Protein AF-A0A8H5C160-F1 (afdb_monomer_lite)

Foldseek 3Di:
DDDDDDPVVVVVVVVVVVVVVVVVVVVVVVVVVVVVVVVVPPDDDDDDDDPDPDDDPDDDDDDPPDPQVVDDDDPDPPRPPPPVVCVQDVDPPDFDKGKDKAQAFPPVLQCQCVVVVQAFAWPGWDQDPVVNTIITITGDQPFDQQPAAAAPQALVQLVVSLVSQVVVQKGQQPDDSRQWGASDHRHHIHGHDSRQIDHLAFDADPVGDGPHHAGFAAQPDDPDPVDPAFPQRDHRTGRHSSRSVVSSCVRHDDDD

Structure (mmCIF, N/CA/C/O backbone):
data_AF-A0A8H5C160-F1
#
_entry.id   AF-A0A8H5C160-F1
#
loop_
_atom_site.group_PDB
_atom_site.id
_atom_site.type_symbol
_atom_site.label_atom_id
_atom_site.label_alt_id
_atom_site.label_comp_id
_atom_site.label_asym_id
_atom_site.label_entity_id
_atom_site.label_seq_id
_atom_site.pdbx_PDB_ins_code
_atom_site.Cartn_x
_atom_site.Cartn_y
_atom_site.Cartn_z
_atom_site.occupancy
_atom_site.B_iso_or_equiv
_atom_site.auth_seq_id
_atom_site.auth_comp_id
_atom_site.auth_asym_id
_atom_site.auth_atom_id
_atom_site.pdbx_PDB_model_num
ATOM 1 N N . MET A 1 1 ? 19.539 -3.237 -66.758 1.00 34.69 1 MET A N 1
ATOM 2 C CA . MET A 1 1 ? 19.329 -2.001 -65.975 1.00 34.69 1 MET A CA 1
ATOM 3 C C . MET A 1 1 ? 18.436 -2.352 -64.798 1.00 34.69 1 MET A C 1
ATOM 5 O O . MET A 1 1 ? 17.275 -2.673 -64.996 1.00 34.69 1 MET A O 1
ATOM 9 N N . THR A 1 2 ? 19.012 -2.438 -63.603 1.00 41.00 2 THR A N 1
ATOM 10 C CA . THR A 1 2 ? 18.326 -2.806 -62.358 1.00 41.00 2 THR A CA 1
ATOM 11 C C . THR A 1 2 ? 17.595 -1.593 -61.795 1.00 41.00 2 THR A C 1
ATOM 13 O O . THR A 1 2 ? 18.225 -0.618 -61.398 1.00 41.00 2 THR A O 1
ATOM 16 N N . THR A 1 3 ? 16.267 -1.653 -61.774 1.00 49.72 3 THR A N 1
ATOM 17 C CA . THR A 1 3 ? 15.384 -0.684 -61.118 1.00 49.72 3 THR A CA 1
ATOM 18 C C . THR A 1 3 ? 15.597 -0.745 -59.603 1.00 49.72 3 THR A C 1
ATOM 20 O O . THR A 1 3 ? 15.117 -1.671 -58.945 1.00 49.72 3 THR A O 1
ATOM 23 N N . GLY A 1 4 ? 16.362 0.202 -59.058 1.00 53.38 4 GLY A N 1
ATOM 24 C CA . GLY A 1 4 ? 16.519 0.380 -57.615 1.00 53.38 4 GLY A CA 1
ATOM 25 C C . GLY A 1 4 ? 15.190 0.812 -57.001 1.00 53.38 4 GLY A C 1
ATOM 26 O O . GLY A 1 4 ? 14.625 1.824 -57.408 1.00 53.38 4 GLY A O 1
ATOM 27 N N . ARG A 1 5 ? 14.666 0.014 -56.067 1.00 62.62 5 ARG A N 1
ATOM 28 C CA . ARG A 1 5 ? 13.488 0.375 -55.264 1.00 62.62 5 ARG A CA 1
ATOM 29 C C . ARG A 1 5 ? 13.842 1.543 -54.349 1.00 62.62 5 ARG A C 1
ATOM 31 O O . ARG A 1 5 ? 14.967 1.599 -53.859 1.00 62.62 5 ARG A O 1
ATOM 38 N N . SER A 1 6 ? 12.895 2.450 -54.127 1.00 74.69 6 SER A N 1
ATOM 39 C CA . SER A 1 6 ? 13.126 3.600 -53.248 1.00 74.69 6 SER A CA 1
ATOM 40 C C . SER A 1 6 ? 13.175 3.161 -51.780 1.00 74.69 6 SER A C 1
ATOM 42 O O . SER A 1 6 ? 12.462 2.237 -51.380 1.00 74.69 6 SER A O 1
ATOM 44 N N . ASP A 1 7 ? 13.978 3.837 -50.959 1.00 70.75 7 ASP A N 1
ATOM 45 C CA . ASP A 1 7 ? 14.108 3.538 -49.523 1.00 70.75 7 ASP A CA 1
ATOM 46 C C . ASP A 1 7 ? 12.755 3.575 -48.789 1.00 70.75 7 ASP A C 1
ATOM 48 O O . ASP A 1 7 ? 12.514 2.807 -47.856 1.00 70.75 7 ASP A O 1
ATOM 52 N N . LEU A 1 8 ? 11.820 4.398 -49.273 1.00 75.06 8 LEU A N 1
ATOM 53 C CA . LEU A 1 8 ? 10.458 4.489 -48.754 1.00 75.06 8 LEU A CA 1
ATOM 54 C C . LEU A 1 8 ? 9.662 3.184 -48.943 1.00 75.06 8 LEU A C 1
ATOM 56 O O . LEU A 1 8 ? 8.957 2.756 -48.031 1.00 75.06 8 LEU A O 1
ATOM 60 N N . GLU A 1 9 ? 9.793 2.516 -50.092 1.00 73.25 9 GLU A N 1
ATOM 61 C CA . GLU A 1 9 ? 9.123 1.232 -50.352 1.00 73.25 9 GLU A CA 1
ATOM 62 C C . GLU A 1 9 ? 9.657 0.117 -49.448 1.00 73.25 9 GLU A C 1
ATOM 64 O O . GLU A 1 9 ? 8.907 -0.774 -49.039 1.00 73.25 9 GLU A O 1
ATOM 69 N N . ILE A 1 10 ? 10.950 0.167 -49.116 1.00 73.38 10 ILE A N 1
ATOM 70 C CA . ILE A 1 10 ? 11.569 -0.771 -48.177 1.00 73.38 10 ILE A CA 1
ATOM 71 C C . ILE A 1 10 ? 10.972 -0.560 -46.783 1.00 73.38 10 ILE A C 1
ATOM 73 O O . ILE A 1 10 ? 10.488 -1.521 -46.186 1.00 73.38 10 ILE A O 1
ATOM 77 N N . VAL A 1 11 ? 10.921 0.687 -46.302 1.00 74.06 11 VAL A N 1
ATOM 78 C CA . VAL A 1 11 ? 10.369 1.028 -44.980 1.00 74.06 11 VAL A CA 1
ATOM 79 C C . VAL A 1 11 ? 8.893 0.639 -44.863 1.00 74.06 11 VAL A C 1
ATOM 81 O O . VAL A 1 11 ? 8.516 -0.032 -43.902 1.00 74.06 11 VAL A O 1
ATOM 84 N N . ILE A 1 12 ? 8.061 0.978 -45.856 1.00 82.00 12 ILE A N 1
ATOM 85 C CA . ILE A 1 12 ? 6.632 0.619 -45.866 1.00 82.00 12 ILE A CA 1
ATOM 86 C C . ILE A 1 12 ? 6.451 -0.899 -45.754 1.00 82.00 12 ILE A C 1
ATOM 88 O O . ILE A 1 12 ? 5.597 -1.382 -45.006 1.00 82.00 12 ILE A O 1
ATOM 92 N N . ARG A 1 13 ? 7.278 -1.674 -46.463 1.00 76.69 13 ARG A N 1
ATOM 93 C CA . ARG A 1 13 ? 7.200 -3.136 -46.441 1.00 76.69 13 ARG A CA 1
ATOM 94 C C . ARG A 1 13 ? 7.616 -3.723 -45.094 1.00 76.69 13 ARG A C 1
ATOM 96 O O . ARG A 1 13 ? 6.984 -4.677 -44.644 1.00 76.69 13 ARG A O 1
ATOM 103 N N . GLU A 1 14 ? 8.661 -3.198 -44.458 1.00 75.94 14 GLU A N 1
ATOM 104 C CA . GLU A 1 14 ? 9.083 -3.687 -43.140 1.00 75.94 14 GLU A CA 1
ATOM 105 C C . GLU A 1 14 ? 8.038 -3.366 -42.056 1.00 75.94 14 GLU A C 1
ATOM 107 O O . GLU A 1 14 ? 7.709 -4.240 -41.253 1.00 75.94 14 GLU A O 1
ATOM 112 N N . VAL A 1 15 ? 7.404 -2.187 -42.102 1.00 82.38 15 VAL A N 1
ATOM 113 C CA . VAL A 1 15 ? 6.273 -1.853 -41.215 1.00 82.38 15 VAL A CA 1
ATOM 114 C C . VAL A 1 15 ? 5.080 -2.785 -41.454 1.00 82.38 15 VAL A C 1
ATOM 116 O O . VAL A 1 15 ? 4.503 -3.309 -40.502 1.00 82.38 15 VAL A O 1
ATOM 119 N N . ALA A 1 16 ? 4.728 -3.060 -42.713 1.00 82.25 16 ALA A N 1
ATOM 120 C CA . ALA A 1 16 ? 3.625 -3.966 -43.041 1.00 82.25 16 ALA A CA 1
ATOM 121 C C . ALA A 1 16 ? 3.870 -5.403 -42.544 1.00 82.25 16 ALA A C 1
ATOM 123 O O . ALA A 1 16 ? 2.945 -6.054 -42.054 1.00 82.25 16 ALA A O 1
ATOM 124 N N . LYS A 1 17 ? 5.113 -5.900 -42.628 1.00 75.81 17 LYS A N 1
ATOM 125 C CA . LYS A 1 17 ? 5.490 -7.202 -42.053 1.00 75.81 17 LYS A CA 1
ATOM 126 C C . LYS A 1 17 ? 5.317 -7.210 -40.539 1.00 75.81 17 LYS A C 1
ATOM 128 O O . LYS A 1 17 ? 4.748 -8.162 -40.020 1.00 75.81 17 LYS A O 1
ATOM 133 N N . LEU A 1 18 ? 5.760 -6.156 -39.852 1.00 83.19 18 LEU A N 1
ATOM 134 C CA . LEU A 1 18 ? 5.623 -6.039 -38.401 1.00 83.19 18 LEU A CA 1
ATOM 135 C C . LEU A 1 18 ? 4.146 -6.076 -37.976 1.00 83.19 18 LEU A C 1
ATOM 137 O O . LEU A 1 18 ? 3.778 -6.863 -37.107 1.00 83.19 18 LEU A O 1
ATOM 141 N N . LEU A 1 19 ? 3.286 -5.290 -38.635 1.00 84.44 19 LEU A N 1
ATOM 142 C CA . LEU A 1 19 ? 1.842 -5.275 -38.373 1.00 84.44 19 LEU A CA 1
ATOM 143 C C . LEU A 1 19 ? 1.193 -6.642 -38.621 1.00 84.44 19 LEU A C 1
ATOM 145 O O . LEU A 1 19 ? 0.364 -7.084 -37.830 1.00 84.44 19 LEU A O 1
ATOM 149 N N . ARG A 1 20 ? 1.600 -7.341 -39.687 1.00 83.31 20 ARG A N 1
ATOM 150 C CA . ARG A 1 20 ? 1.112 -8.693 -39.985 1.00 83.31 20 ARG A CA 1
ATOM 151 C C . ARG A 1 20 ? 1.550 -9.710 -38.932 1.00 83.31 20 ARG A C 1
ATOM 153 O O . ARG A 1 20 ? 0.760 -10.570 -38.559 1.00 83.31 20 ARG A O 1
ATOM 160 N N . THR A 1 21 ? 2.782 -9.607 -38.439 1.00 83.31 21 THR A N 1
ATOM 161 C CA . THR A 1 21 ? 3.262 -10.441 -37.331 1.00 83.31 21 THR A CA 1
ATOM 162 C C . THR A 1 21 ? 2.434 -10.199 -36.071 1.00 83.31 21 THR A C 1
ATOM 164 O O . THR A 1 21 ? 2.024 -11.163 -35.436 1.00 83.31 21 THR A O 1
ATOM 167 N N . PHE A 1 22 ? 2.118 -8.942 -35.740 1.00 80.38 22 PHE A N 1
ATOM 168 C CA . PHE A 1 22 ? 1.243 -8.633 -34.605 1.00 80.38 22 PHE A CA 1
ATOM 169 C C . PHE A 1 22 ? -0.167 -9.211 -34.765 1.00 80.38 22 PHE A C 1
ATOM 171 O O . PHE A 1 22 ? -0.691 -9.775 -33.806 1.00 80.38 22 PHE A O 1
ATOM 178 N N . ASP A 1 23 ? -0.771 -9.112 -35.953 1.00 86.50 23 ASP A N 1
ATOM 179 C CA . ASP A 1 23 ? -2.098 -9.687 -36.206 1.00 86.50 23 ASP A CA 1
ATOM 180 C C . ASP A 1 23 ? -2.100 -11.213 -36.028 1.00 86.50 23 ASP A C 1
ATOM 182 O O . ASP A 1 23 ? -2.954 -11.751 -35.324 1.00 86.50 23 ASP A O 1
ATOM 186 N N . ASN A 1 24 ? -1.087 -11.903 -36.561 1.00 82.44 24 ASN A N 1
ATOM 187 C CA . ASN A 1 24 ? -0.924 -13.345 -36.366 1.00 82.44 24 ASN A CA 1
ATOM 188 C C . ASN A 1 24 ? -0.767 -13.701 -34.878 1.00 82.44 24 ASN A C 1
ATOM 190 O O . ASN A 1 24 ? -1.486 -14.562 -34.379 1.00 82.44 24 ASN A O 1
ATOM 194 N N . SER A 1 25 ? 0.093 -12.990 -34.140 1.00 78.12 25 SER A N 1
ATOM 195 C CA . SER A 1 25 ? 0.268 -13.212 -32.699 1.00 78.12 25 SER A CA 1
ATOM 196 C C . SER A 1 25 ? -1.029 -12.997 -31.910 1.00 78.12 25 SER A C 1
ATOM 198 O O . SER A 1 25 ? -1.309 -13.726 -30.960 1.00 78.12 25 SER A O 1
ATOM 200 N N . LEU A 1 26 ? -1.858 -12.018 -32.295 1.00 81.69 26 LEU A N 1
ATOM 201 C CA . LEU A 1 26 ? -3.170 -11.794 -31.680 1.00 81.69 26 LEU A CA 1
ATOM 202 C C . LEU A 1 26 ? -4.157 -12.923 -31.995 1.00 81.69 26 LEU A C 1
ATOM 204 O O . LEU A 1 26 ? -4.957 -13.290 -31.130 1.00 81.69 26 LEU A O 1
ATOM 208 N N . GLN A 1 27 ? -4.121 -13.474 -33.209 1.00 85.56 27 GLN A N 1
ATOM 209 C CA . GLN A 1 27 ? -4.923 -14.640 -33.581 1.00 85.56 27 GLN A CA 1
ATOM 210 C C . GLN A 1 27 ? -4.496 -15.880 -32.791 1.00 85.56 27 GLN A C 1
ATOM 212 O O . GLN A 1 27 ? -5.360 -16.552 -32.226 1.00 85.56 27 GLN A O 1
ATOM 217 N N . ASP A 1 28 ? -3.192 -16.125 -32.666 1.00 79.56 28 ASP A N 1
ATOM 218 C CA . ASP A 1 28 ? -2.639 -17.231 -31.881 1.00 79.56 28 ASP A CA 1
ATOM 219 C C . ASP A 1 28 ? -3.018 -17.107 -30.403 1.00 79.56 28 ASP A C 1
ATOM 221 O O . ASP A 1 28 ? -3.473 -18.072 -29.785 1.00 79.56 28 ASP A O 1
ATOM 225 N N . LEU A 1 29 ? -2.929 -15.898 -29.840 1.00 74.62 29 LEU A N 1
ATOM 226 C CA . LEU A 1 29 ? -3.338 -15.627 -28.464 1.00 74.62 29 LEU A CA 1
ATOM 227 C C . LEU A 1 29 ? -4.842 -15.867 -28.266 1.00 74.62 29 LEU A C 1
ATOM 229 O O . LEU A 1 29 ? -5.256 -16.506 -27.296 1.00 74.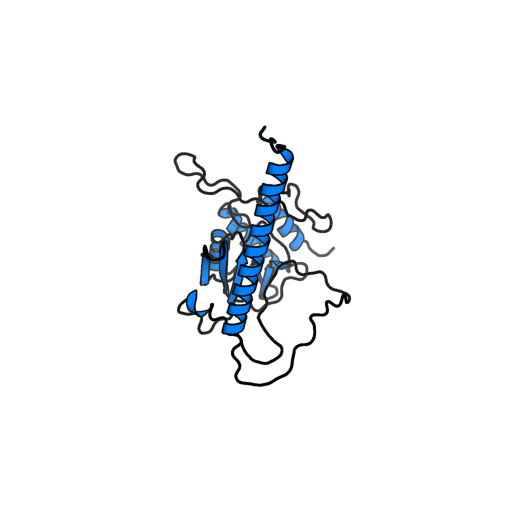62 29 LEU A O 1
ATOM 233 N N . ARG A 1 30 ? -5.682 -15.404 -29.203 1.00 79.25 30 ARG A N 1
ATOM 234 C CA . ARG A 1 30 ? -7.128 -15.681 -29.188 1.00 79.25 30 ARG A CA 1
ATOM 235 C C . ARG A 1 30 ? -7.401 -17.179 -29.260 1.00 79.25 30 ARG A C 1
ATOM 237 O O . ARG A 1 30 ? -8.194 -17.673 -28.462 1.00 79.25 30 ARG A O 1
ATOM 244 N N . ALA A 1 31 ? -6.745 -17.897 -30.168 1.00 81.75 31 ALA A N 1
ATOM 245 C CA . ALA A 1 31 ? -6.890 -19.340 -30.317 1.00 81.75 31 ALA A CA 1
ATOM 246 C C . ALA A 1 31 ? -6.469 -20.077 -29.039 1.00 81.75 31 ALA A C 1
ATOM 248 O O . ALA A 1 31 ? -7.200 -20.948 -28.570 1.00 81.75 31 ALA A O 1
ATOM 249 N N . HIS A 1 32 ? -5.357 -19.670 -28.422 1.00 74.31 32 HIS A N 1
ATOM 250 C CA . HIS A 1 32 ? -4.892 -20.206 -27.148 1.00 74.31 32 HIS A CA 1
ATOM 251 C C . HIS A 1 32 ? -5.941 -20.033 -26.042 1.00 74.31 32 HIS A C 1
ATOM 253 O O . HIS A 1 32 ? -6.319 -21.012 -25.399 1.00 74.31 32 HIS A O 1
ATOM 259 N N . TYR A 1 33 ? -6.474 -18.822 -25.844 1.00 71.25 33 TYR A N 1
ATOM 260 C CA . TYR A 1 33 ? -7.485 -18.580 -24.809 1.00 71.25 33 TYR A CA 1
ATOM 261 C C . TYR A 1 33 ? -8.845 -19.217 -25.126 1.00 71.25 33 TYR A C 1
ATOM 263 O O . TYR A 1 33 ? -9.548 -19.624 -24.201 1.00 71.25 33 TYR A O 1
ATOM 271 N N . VAL A 1 34 ? -9.228 -19.354 -26.400 1.00 78.50 34 VAL A N 1
ATOM 272 C CA . VAL A 1 34 ? -10.415 -20.126 -26.813 1.00 78.50 34 VAL A CA 1
ATOM 273 C C . VAL A 1 34 ? -10.225 -21.606 -26.485 1.00 78.50 34 VAL A C 1
ATOM 275 O O . VAL A 1 34 ? -11.104 -22.211 -25.873 1.00 78.50 34 VAL A O 1
ATOM 278 N N . ALA A 1 35 ? -9.067 -22.178 -26.815 1.00 73.38 35 ALA A N 1
ATOM 279 C CA . ALA A 1 35 ? -8.735 -23.556 -26.484 1.00 73.38 35 ALA A CA 1
ATOM 280 C C . ALA A 1 35 ? -8.700 -23.770 -24.963 1.00 73.38 35 ALA A C 1
ATOM 282 O O . ALA A 1 35 ? -9.262 -24.744 -24.464 1.00 73.38 35 ALA A O 1
ATOM 283 N N . LEU A 1 36 ? -8.123 -22.837 -24.204 1.00 69.19 36 LEU A N 1
ATOM 284 C CA . LEU A 1 36 ? -8.117 -22.872 -22.743 1.00 69.19 36 LEU A CA 1
ATOM 285 C C . LEU A 1 36 ? -9.543 -22.827 -22.172 1.00 69.19 36 LEU A C 1
ATOM 287 O O . LEU A 1 36 ? -9.892 -23.662 -21.341 1.00 69.19 36 LEU A O 1
ATOM 291 N N . LYS A 1 37 ? -10.401 -21.926 -22.672 1.00 68.44 37 LYS A N 1
ATOM 292 C CA . LYS A 1 37 ? -11.828 -21.884 -22.309 1.00 68.44 37 LYS A CA 1
ATOM 293 C C . LYS A 1 37 ? -12.546 -23.183 -22.655 1.00 68.44 37 LYS A C 1
ATOM 295 O O . LYS A 1 37 ? -13.350 -23.641 -21.855 1.00 68.44 37 LYS A O 1
ATOM 300 N N . SER A 1 38 ? -12.247 -23.800 -23.799 1.00 62.22 38 SER A N 1
ATOM 301 C CA . SER A 1 38 ? -12.857 -25.073 -24.204 1.00 62.22 38 SER A CA 1
ATOM 302 C C . SER A 1 38 ? -12.443 -26.237 -23.298 1.00 62.22 38 SER A C 1
ATOM 304 O O . SER A 1 38 ? -13.284 -27.053 -22.939 1.00 62.22 38 SER A O 1
ATOM 306 N N . LYS A 1 39 ? -11.186 -26.254 -22.830 1.00 61.06 39 LYS A N 1
ATOM 307 C CA . LYS A 1 39 ? -10.699 -27.209 -21.821 1.00 61.06 39 LYS A CA 1
ATOM 308 C C . LYS A 1 39 ? -11.365 -27.002 -20.458 1.00 61.06 39 LYS A C 1
ATOM 310 O O . LYS A 1 39 ? -11.532 -27.962 -19.719 1.00 61.06 39 LYS A O 1
ATOM 315 N N . LEU A 1 40 ? -11.750 -25.764 -20.146 1.00 51.59 40 LEU A N 1
ATOM 316 C CA . LEU A 1 40 ? -12.467 -25.393 -18.922 1.00 51.59 40 LEU A CA 1
ATOM 317 C C . LEU A 1 40 ? -13.995 -25.569 -19.028 1.00 51.59 40 LEU A C 1
ATOM 319 O O . LEU A 1 40 ? -14.659 -25.576 -18.001 1.00 51.59 40 LEU A O 1
ATOM 323 N N . SER A 1 41 ? -14.550 -25.699 -20.240 1.00 45.91 41 SER A N 1
ATOM 324 C CA . SER A 1 41 ? -16.001 -25.702 -20.513 1.00 45.91 41 SER A CA 1
ATOM 325 C C . SER A 1 41 ? -16.541 -27.051 -21.003 1.00 45.91 41 SER A C 1
ATOM 327 O O . SER A 1 41 ? -17.606 -27.078 -21.615 1.00 45.91 41 SER A O 1
ATOM 329 N N . ALA A 1 42 ? -15.841 -28.169 -20.785 1.00 41.62 42 ALA A N 1
ATOM 330 C CA . ALA A 1 42 ? -16.412 -29.488 -21.066 1.00 41.62 42 ALA A CA 1
ATOM 331 C C . ALA A 1 42 ? -17.651 -29.712 -20.164 1.00 41.62 42 ALA A C 1
ATOM 333 O O . ALA A 1 42 ? -17.496 -29.716 -18.942 1.00 41.62 42 ALA A O 1
ATOM 334 N N . PRO A 1 43 ? -18.873 -29.866 -20.713 1.00 45.84 43 PRO A N 1
ATOM 335 C CA . PRO A 1 43 ? -20.083 -29.942 -19.905 1.00 45.84 43 PRO A CA 1
ATOM 336 C C . PRO A 1 43 ? -20.459 -31.394 -19.576 1.00 45.84 43 PRO A C 1
ATOM 338 O O . PRO A 1 43 ? -20.368 -32.274 -20.427 1.00 45.84 43 PRO A O 1
ATOM 341 N N . ASN A 1 44 ? -21.013 -31.613 -18.385 1.00 30.00 44 ASN A N 1
ATOM 342 C CA . ASN A 1 44 ? -22.219 -32.435 -18.244 1.00 30.00 44 ASN A CA 1
ATOM 343 C C . ASN A 1 44 ? -23.370 -31.497 -17.820 1.00 30.00 44 ASN A C 1
ATOM 345 O O . ASN A 1 44 ? -23.101 -30.426 -17.281 1.00 30.00 44 ASN A O 1
ATOM 349 N N . PRO A 1 45 ? -24.627 -31.792 -18.191 1.00 46.78 45 PRO A N 1
ATOM 350 C CA . PRO A 1 45 ? -25.278 -30.964 -19.206 1.00 46.78 45 PRO A CA 1
ATOM 351 C C . PRO A 1 45 ? -26.379 -30.020 -18.695 1.00 46.78 45 PRO A C 1
ATOM 353 O O . PRO A 1 45 ? -27.047 -30.283 -17.699 1.00 46.78 45 PRO A O 1
ATOM 356 N N . THR A 1 46 ? -26.671 -29.038 -19.565 1.00 39.34 46 THR A N 1
ATOM 357 C CA . THR A 1 46 ? -27.923 -28.260 -19.733 1.00 39.34 46 THR A CA 1
ATOM 358 C C . THR A 1 46 ? -28.262 -27.211 -18.675 1.00 39.34 46 THR A C 1
ATOM 360 O O . THR A 1 46 ? -28.858 -27.602 -17.693 1.00 39.34 46 THR A O 1
ATOM 363 N N . ILE A 1 47 ? -28.040 -25.907 -18.951 1.00 31.27 47 ILE A N 1
ATOM 364 C CA . ILE A 1 47 ? -29.035 -24.797 -18.850 1.00 31.27 47 ILE A CA 1
ATOM 365 C C . ILE A 1 47 ? -28.569 -23.585 -19.735 1.00 31.27 47 ILE A C 1
ATOM 367 O O . ILE A 1 47 ? -27.498 -23.686 -20.339 1.00 31.27 47 ILE A O 1
ATOM 371 N N . PRO A 1 48 ? -29.366 -22.516 -19.997 1.00 32.84 48 PRO A N 1
ATOM 372 C CA . PRO A 1 48 ? -29.466 -21.847 -21.291 1.00 32.84 48 PRO A CA 1
ATOM 373 C C . PRO A 1 48 ? -28.484 -20.673 -21.424 1.00 32.84 48 PRO A C 1
ATOM 375 O O . PRO A 1 48 ? -27.965 -20.123 -20.457 1.00 32.84 48 PRO A O 1
ATOM 378 N N . SER A 1 49 ? -28.257 -20.258 -22.665 1.00 37.06 49 SER A N 1
ATOM 379 C CA . SER A 1 49 ? -27.324 -19.200 -23.052 1.00 37.06 49 SER A CA 1
ATOM 380 C C . SER A 1 49 ? -27.457 -17.911 -22.215 1.00 37.06 49 SER A C 1
ATOM 382 O O . SER A 1 49 ? -28.544 -17.322 -22.187 1.00 37.06 49 SER A O 1
ATOM 384 N N . PRO A 1 50 ? -26.367 -17.373 -21.629 1.00 34.66 50 PRO A N 1
ATOM 385 C CA . PRO A 1 50 ? -26.382 -16.017 -21.118 1.00 34.66 50 PRO A CA 1
ATOM 386 C C . PRO A 1 50 ? -26.362 -15.078 -22.321 1.00 34.66 50 PRO A C 1
ATOM 388 O O . PRO A 1 50 ? -25.371 -14.911 -23.035 1.00 34.66 50 PRO A O 1
ATOM 391 N N . SER A 1 51 ? -27.527 -14.500 -22.571 1.00 33.47 51 SER A N 1
ATOM 392 C CA . SER A 1 51 ? -27.703 -13.420 -23.522 1.00 33.47 51 SER A CA 1
ATOM 393 C C . SER A 1 51 ? -26.763 -12.271 -23.166 1.00 33.47 51 SER A C 1
ATOM 395 O O . SER A 1 51 ? -26.774 -11.799 -22.036 1.00 33.47 51 SER A O 1
ATOM 397 N N . ARG A 1 52 ? -25.980 -11.845 -24.164 1.00 31.05 52 ARG A N 1
ATOM 398 C CA . ARG A 1 52 ? -25.499 -10.475 -24.396 1.00 31.05 52 ARG A CA 1
ATOM 399 C C . ARG A 1 52 ? -25.089 -9.693 -23.136 1.00 31.05 52 ARG A C 1
ATOM 401 O O . ARG A 1 52 ? -25.922 -9.132 -22.434 1.00 31.05 52 ARG A O 1
ATOM 408 N N . LEU A 1 53 ? -23.777 -9.528 -22.954 1.00 30.55 53 LEU A N 1
ATOM 409 C CA . LEU A 1 53 ? -23.203 -8.422 -22.184 1.00 30.55 53 LEU A CA 1
ATOM 410 C C . LEU A 1 53 ? -23.650 -7.091 -22.811 1.00 30.55 53 LEU A C 1
ATOM 412 O O . LEU A 1 53 ? -22.985 -6.547 -23.688 1.00 30.55 53 LEU A O 1
ATOM 416 N N . THR A 1 54 ? -24.809 -6.583 -22.405 1.00 26.47 54 THR A N 1
ATOM 417 C CA . THR A 1 54 ? -25.210 -5.203 -22.660 1.00 26.47 54 THR A CA 1
ATOM 418 C C . THR A 1 54 ? -24.708 -4.350 -21.512 1.00 26.47 54 THR A C 1
ATOM 420 O O . THR A 1 54 ? -25.177 -4.469 -20.381 1.00 26.47 54 THR A O 1
ATOM 423 N N . TRP A 1 55 ? -23.746 -3.487 -21.820 1.00 29.06 55 TRP A N 1
ATOM 424 C CA . TRP A 1 55 ? -23.394 -2.357 -20.976 1.00 29.06 55 TRP A CA 1
ATOM 425 C C . TRP A 1 55 ? -24.612 -1.430 -20.902 1.00 29.06 55 TRP A C 1
ATOM 427 O O . TRP A 1 55 ? -25.007 -0.840 -21.906 1.00 29.06 55 TRP A O 1
ATOM 437 N N . ALA A 1 56 ? -25.248 -1.361 -19.736 1.00 27.09 56 ALA A N 1
ATOM 438 C CA . ALA A 1 56 ? -26.283 -0.378 -19.455 1.00 27.09 56 ALA A CA 1
ATOM 439 C C . ALA A 1 56 ? -25.650 0.769 -18.648 1.00 27.09 56 ALA A C 1
ATOM 441 O O . ALA A 1 56 ? -25.152 0.519 -17.547 1.00 27.09 56 ALA A O 1
ATOM 442 N N . PRO A 1 57 ? -25.655 2.017 -19.148 1.00 39.09 57 PRO A N 1
ATOM 443 C CA . PRO A 1 57 ? -25.347 3.175 -18.327 1.00 39.09 57 PRO A CA 1
ATOM 444 C C . PRO A 1 57 ? -26.597 3.494 -17.496 1.00 39.09 57 PRO A C 1
ATOM 446 O O . PRO A 1 57 ? -27.622 3.911 -18.029 1.00 39.09 57 PRO A O 1
ATOM 449 N N . GLY A 1 58 ? -26.533 3.250 -16.188 1.00 27.58 58 GLY A N 1
ATOM 450 C CA . GLY A 1 58 ? -27.660 3.434 -15.275 1.00 27.58 58 GLY A CA 1
ATOM 451 C C . GLY A 1 58 ? -27.206 3.893 -13.894 1.00 27.58 58 GLY A C 1
ATOM 452 O O . GLY A 1 58 ? -26.877 3.074 -13.051 1.00 27.58 58 GLY A O 1
ATOM 453 N N . GLN A 1 59 ? -27.179 5.217 -13.732 1.00 35.34 59 GLN A N 1
ATOM 454 C CA . GLN A 1 59 ? -27.382 6.013 -12.514 1.00 35.34 59 GLN A CA 1
ATOM 455 C C . GLN A 1 59 ? -26.772 5.530 -11.178 1.00 35.34 59 GLN A C 1
ATOM 457 O O . GLN A 1 59 ? -27.290 4.652 -10.500 1.00 35.34 59 GLN A O 1
ATOM 462 N N . GLY A 1 60 ? -25.767 6.288 -10.720 1.00 34.41 60 GLY A N 1
ATOM 463 C CA . GLY A 1 60 ? -25.607 6.600 -9.298 1.00 34.41 60 GLY A CA 1
ATOM 464 C C . GLY A 1 60 ? -24.772 5.635 -8.459 1.00 34.41 60 GLY A C 1
ATOM 465 O O . GLY A 1 60 ? -25.287 5.076 -7.500 1.00 34.41 60 GLY A O 1
ATOM 466 N N . ARG A 1 61 ? -23.474 5.502 -8.758 1.00 28.84 61 ARG A N 1
ATOM 467 C CA . ARG A 1 61 ? -22.376 5.377 -7.772 1.00 28.84 61 ARG A CA 1
ATOM 468 C C . ARG A 1 61 ? -21.038 5.344 -8.512 1.00 28.84 61 ARG A C 1
ATOM 470 O O . ARG A 1 61 ? -20.903 4.674 -9.531 1.00 28.84 61 ARG A O 1
ATOM 477 N N . LEU A 1 62 ? -20.085 6.133 -8.024 1.00 29.62 62 LEU A N 1
ATOM 478 C CA . LEU A 1 62 ? -18.744 6.299 -8.589 1.00 29.62 62 LEU A CA 1
ATOM 479 C C . LEU A 1 62 ? -18.022 4.942 -8.748 1.00 29.62 62 LEU A C 1
ATOM 481 O O . LEU A 1 62 ? -18.201 4.061 -7.903 1.00 29.62 62 LEU A O 1
ATOM 485 N N . PRO A 1 63 ? -17.205 4.753 -9.801 1.00 32.81 63 PRO A N 1
ATOM 486 C CA . PRO A 1 63 ? -16.525 3.489 -10.047 1.00 32.81 63 PRO A CA 1
ATOM 487 C C . PRO A 1 63 ? -15.440 3.255 -8.988 1.00 32.81 63 PRO A C 1
ATOM 489 O O . PRO A 1 63 ? -14.503 4.043 -8.866 1.00 32.81 63 PRO A O 1
ATOM 492 N N . GLN A 1 64 ? -15.550 2.154 -8.236 1.00 33.06 64 GLN A N 1
ATOM 493 C CA . GLN A 1 64 ? -14.442 1.642 -7.429 1.00 33.06 64 GLN A CA 1
ATOM 494 C C . GLN A 1 64 ? -13.257 1.361 -8.362 1.00 33.06 64 GLN A C 1
ATOM 496 O O . GLN A 1 64 ? -13.330 0.508 -9.243 1.00 33.06 64 GLN A O 1
ATOM 501 N N . ARG A 1 65 ? -12.175 2.122 -8.184 1.00 33.16 65 ARG A N 1
ATOM 502 C CA . ARG A 1 65 ? -10.955 2.103 -9.006 1.00 33.16 65 ARG A CA 1
ATOM 503 C C . ARG A 1 65 ? -9.980 0.972 -8.654 1.00 33.16 65 ARG A C 1
ATOM 505 O O . ARG A 1 65 ? -8.796 1.068 -8.945 1.00 33.16 65 ARG A O 1
ATOM 512 N N . THR A 1 66 ? -10.471 -0.125 -8.090 1.00 29.84 66 THR A N 1
ATOM 513 C CA . THR A 1 66 ? -9.699 -1.359 -7.935 1.00 29.84 66 THR A CA 1
ATOM 514 C C . THR A 1 66 ? -10.493 -2.500 -8.559 1.00 29.84 66 THR A C 1
ATOM 516 O O . THR A 1 66 ? -11.688 -2.630 -8.273 1.00 29.84 66 THR A O 1
ATOM 519 N N . PRO A 1 67 ? -9.882 -3.383 -9.370 1.00 31.17 67 PRO A N 1
ATOM 520 C CA . PRO A 1 67 ? -10.441 -4.705 -9.580 1.00 31.17 67 PRO A CA 1
ATOM 521 C C . PRO A 1 67 ? -10.264 -5.483 -8.268 1.00 31.17 67 PRO A C 1
ATOM 523 O O . PRO A 1 67 ? -9.476 -6.419 -8.168 1.00 31.17 67 PRO A O 1
ATOM 526 N N . SER A 1 68 ? -10.992 -5.083 -7.222 1.00 32.47 68 SER A N 1
ATOM 527 C CA . SER A 1 68 ? -11.297 -5.994 -6.134 1.00 32.47 68 SER A CA 1
ATOM 528 C C . SER A 1 68 ? -12.182 -7.060 -6.765 1.00 32.47 68 SER A C 1
ATOM 530 O O . SER A 1 68 ? -13.367 -6.855 -7.025 1.00 32.47 68 SER A O 1
ATOM 532 N N . THR A 1 69 ? -11.580 -8.188 -7.130 1.00 34.41 69 THR A N 1
ATOM 533 C CA . THR A 1 69 ? -12.339 -9.347 -7.597 1.00 34.41 69 THR A CA 1
ATOM 534 C C . THR A 1 69 ? -13.011 -9.922 -6.351 1.00 34.41 69 THR A C 1
ATOM 536 O O . THR A 1 69 ? -12.495 -10.837 -5.716 1.00 34.41 69 THR A O 1
ATOM 539 N N . ARG A 1 70 ? -14.108 -9.280 -5.919 1.00 30.92 70 ARG A N 1
ATOM 540 C CA . ARG A 1 70 ? -14.847 -9.504 -4.662 1.00 30.92 70 ARG A CA 1
ATOM 541 C C . ARG A 1 70 ? -15.608 -10.834 -4.661 1.00 30.92 70 ARG A C 1
ATOM 543 O O . ARG A 1 70 ? -16.783 -10.863 -4.331 1.00 30.92 70 ARG A O 1
ATOM 550 N N . SER A 1 71 ? -14.947 -11.941 -4.976 1.00 33.19 71 SER A N 1
ATOM 551 C CA . SER A 1 71 ? -15.529 -13.258 -5.274 1.00 33.19 71 SER A CA 1
ATOM 552 C C . SER A 1 71 ? -15.996 -13.425 -6.722 1.00 33.19 71 SER A C 1
ATOM 554 O O . SER A 1 71 ? -16.651 -12.565 -7.308 1.00 33.19 71 SER A O 1
ATOM 556 N N . PHE A 1 72 ? -15.684 -14.592 -7.286 1.00 31.88 72 PHE A N 1
ATOM 557 C CA . PHE A 1 72 ? -16.471 -15.169 -8.364 1.00 31.88 72 PHE A CA 1
ATOM 558 C C . PHE A 1 72 ? -17.736 -15.756 -7.731 1.00 31.88 72 PHE A C 1
ATOM 560 O O . PHE A 1 72 ? -17.696 -16.840 -7.156 1.00 31.88 72 PHE A O 1
ATOM 567 N N . THR A 1 73 ? -18.855 -15.041 -7.804 1.00 28.31 73 THR A N 1
ATOM 568 C CA . THR A 1 73 ? -20.182 -15.621 -7.569 1.00 28.31 73 THR A CA 1
ATOM 569 C C . THR A 1 73 ? -21.018 -15.435 -8.827 1.00 28.31 73 THR A C 1
ATOM 571 O O . THR A 1 73 ? -21.578 -14.374 -9.095 1.00 28.31 73 THR A O 1
ATOM 574 N N . THR A 1 74 ? -21.066 -16.476 -9.656 1.00 29.11 74 THR A N 1
ATOM 575 C CA . THR A 1 74 ? -22.086 -16.603 -10.699 1.00 29.11 74 THR A CA 1
ATOM 576 C C . THR A 1 74 ? -23.440 -16.897 -10.049 1.00 29.11 74 THR A C 1
ATOM 578 O O . THR A 1 74 ? -23.503 -17.456 -8.958 1.00 29.11 74 THR A O 1
ATOM 581 N N . LYS A 1 75 ? -24.543 -16.491 -10.696 1.00 36.00 75 LYS A N 1
ATOM 582 C CA . LYS A 1 75 ? -25.925 -16.578 -10.170 1.00 36.00 75 LYS A CA 1
ATOM 583 C C . LYS A 1 75 ? -26.472 -17.998 -9.956 1.00 36.00 75 LYS A C 1
ATOM 585 O O . LYS A 1 75 ? -27.627 -18.151 -9.574 1.00 36.00 75 LYS A O 1
ATOM 590 N N . GLU A 1 76 ? -25.655 -19.017 -10.127 1.00 34.03 76 GLU A N 1
ATOM 591 C CA . GLU A 1 76 ? -25.974 -20.397 -9.798 1.00 34.03 76 GLU A CA 1
ATOM 592 C C . GLU A 1 76 ? -24.850 -20.893 -8.894 1.00 34.03 76 GLU A C 1
ATOM 594 O O . GLU A 1 76 ? -23.693 -20.518 -9.086 1.00 34.03 76 GLU A O 1
ATOM 599 N N . ARG A 1 77 ? -25.217 -21.648 -7.854 1.00 34.31 77 ARG A N 1
ATOM 600 C CA . ARG A 1 77 ? -24.387 -22.083 -6.715 1.00 34.31 77 ARG A CA 1
ATOM 601 C C . ARG A 1 77 ? -23.228 -23.025 -7.091 1.00 34.31 77 ARG A C 1
ATOM 603 O O . ARG A 1 77 ? -22.829 -23.849 -6.276 1.00 34.31 77 ARG A O 1
ATOM 610 N N . ASP A 1 78 ? -22.653 -22.878 -8.273 1.00 31.53 78 ASP A N 1
ATOM 611 C CA . ASP A 1 78 ? -21.452 -23.581 -8.683 1.00 31.53 78 ASP A CA 1
ATOM 612 C C . ASP A 1 78 ? -20.240 -22.744 -8.294 1.00 31.53 78 ASP A C 1
ATOM 614 O O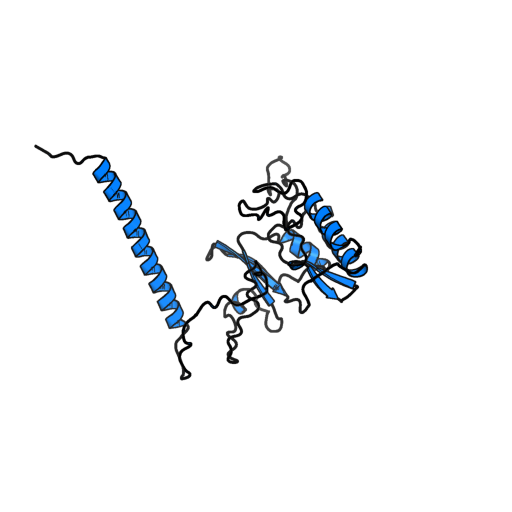 . ASP A 1 78 ? -19.830 -21.772 -8.934 1.00 31.53 78 ASP A O 1
ATOM 618 N N . GLN A 1 79 ? -19.709 -23.118 -7.138 1.00 32.56 79 GLN A N 1
ATOM 619 C CA . GLN A 1 79 ? -18.486 -22.600 -6.571 1.00 32.56 79 GLN A CA 1
ATOM 620 C C . GLN A 1 79 ? -17.337 -23.012 -7.503 1.00 32.56 79 GLN A C 1
ATOM 622 O O . GLN A 1 79 ? -16.818 -24.122 -7.407 1.00 32.56 79 GLN A O 1
ATOM 627 N N . TYR A 1 80 ? -16.915 -22.128 -8.412 1.00 34.91 80 TYR A N 1
ATOM 628 C CA . TYR A 1 80 ? -15.618 -22.272 -9.072 1.00 34.91 80 TYR A CA 1
ATOM 629 C C . TYR A 1 80 ? -14.542 -22.088 -7.999 1.00 34.91 80 TYR A C 1
ATOM 631 O O . TYR A 1 80 ? -14.055 -20.989 -7.733 1.00 34.91 80 TYR A O 1
ATOM 639 N N . GLN A 1 81 ? -14.219 -23.180 -7.311 1.00 35.69 81 GLN A N 1
ATOM 640 C CA . GLN A 1 81 ? -13.088 -23.269 -6.410 1.00 35.69 81 GLN A CA 1
ATOM 641 C C . GLN A 1 81 ? -11.853 -23.092 -7.300 1.00 35.69 81 GLN A C 1
ATOM 643 O O . GLN A 1 81 ? -11.495 -24.003 -8.043 1.00 35.69 81 GLN A O 1
ATOM 648 N N . LEU A 1 82 ? -11.271 -21.882 -7.322 1.00 37.28 82 LEU A N 1
ATOM 649 C CA . LEU A 1 82 ? -10.042 -21.598 -8.066 1.00 37.28 82 LEU A CA 1
ATOM 650 C C . LEU A 1 82 ? -9.056 -22.740 -7.788 1.00 37.28 82 LEU A C 1
ATOM 652 O O . LEU A 1 82 ? -8.548 -22.851 -6.675 1.00 37.28 82 LEU A O 1
ATOM 656 N N . SER A 1 83 ? -8.735 -23.540 -8.802 1.00 33.84 83 SER A N 1
ATOM 657 C CA . SER A 1 83 ? -7.654 -24.537 -8.766 1.00 33.84 83 SER A CA 1
ATOM 658 C C . SER A 1 83 ? -6.274 -23.907 -8.499 1.00 33.84 83 SER A C 1
ATOM 660 O O . SER A 1 83 ? -5.278 -24.607 -8.349 1.00 33.84 83 SER A O 1
ATOM 662 N N . TYR A 1 84 ? -6.221 -22.575 -8.405 1.00 38.84 84 TYR A N 1
ATOM 663 C CA . TYR A 1 84 ? -5.093 -21.773 -7.945 1.00 38.84 84 TYR A CA 1
ATOM 664 C C . TYR A 1 84 ? -4.927 -21.779 -6.412 1.00 38.84 84 TYR A C 1
ATOM 666 O O . TYR A 1 84 ? -3.806 -21.663 -5.927 1.00 38.84 84 TYR A O 1
ATOM 674 N N . LYS A 1 85 ? -6.010 -21.970 -5.633 1.00 37.75 85 LYS A N 1
ATOM 675 C CA . LYS A 1 85 ? -5.970 -21.976 -4.154 1.00 37.75 85 LYS A CA 1
ATOM 676 C C . LYS A 1 85 ? -5.078 -23.081 -3.581 1.00 37.75 85 LYS A C 1
ATOM 678 O O . LYS A 1 85 ? -4.463 -22.864 -2.549 1.00 37.75 85 LYS A O 1
ATOM 683 N N . SER A 1 86 ? -4.991 -24.235 -4.246 1.00 36.50 86 SER A N 1
ATOM 684 C CA . SER A 1 86 ? -4.203 -25.381 -3.773 1.00 36.50 86 SER A CA 1
ATOM 685 C C . SER A 1 86 ? -2.736 -25.363 -4.213 1.00 36.50 86 SER A C 1
ATOM 687 O O . SER A 1 86 ? -1.967 -26.191 -3.744 1.00 36.50 86 SER A O 1
ATOM 689 N N . ARG A 1 87 ? -2.341 -24.492 -5.157 1.00 39.41 87 ARG A N 1
ATOM 690 C CA . ARG A 1 87 ? -0.944 -24.399 -5.625 1.00 39.41 87 ARG A CA 1
ATOM 691 C C . ARG A 1 87 ? -0.113 -23.393 -4.836 1.00 39.41 87 ARG A C 1
ATOM 693 O O . ARG A 1 87 ? 1.097 -23.552 -4.780 1.00 39.41 87 ARG A O 1
ATOM 700 N N . LEU A 1 88 ? -0.751 -22.372 -4.264 1.00 43.12 88 LEU A N 1
ATOM 701 C CA . LEU A 1 88 ? -0.050 -21.285 -3.579 1.00 43.12 88 LEU A CA 1
ATOM 702 C C . LEU A 1 88 ? 0.237 -21.587 -2.107 1.00 43.12 88 LEU A C 1
ATOM 704 O O . LEU A 1 88 ? 1.211 -21.073 -1.574 1.00 43.12 88 LEU A O 1
ATOM 708 N N . THR A 1 89 ? -0.564 -22.435 -1.452 1.00 41.75 89 THR A N 1
ATOM 709 C CA . THR A 1 89 ? -0.246 -22.945 -0.113 1.00 41.75 89 THR A CA 1
ATOM 710 C C . THR A 1 89 ? -0.844 -24.341 0.090 1.00 41.75 89 THR A C 1
ATOM 712 O O . THR A 1 89 ? -1.906 -24.663 -0.450 1.00 41.75 89 THR A O 1
ATOM 715 N N . ASN A 1 90 ? -0.174 -25.168 0.895 1.00 45.12 90 ASN A N 1
ATOM 716 C CA . ASN A 1 90 ? -0.624 -26.529 1.203 1.00 45.12 90 ASN A CA 1
ATOM 717 C C . ASN A 1 90 ? -1.785 -26.579 2.225 1.00 45.12 90 ASN A C 1
ATOM 719 O O . ASN A 1 90 ? -2.285 -27.668 2.488 1.00 45.12 90 ASN A O 1
ATOM 723 N N . ASP A 1 91 ? -2.234 -25.437 2.777 1.00 46.91 91 ASP A N 1
ATOM 724 C CA . ASP A 1 91 ? -3.063 -25.405 4.000 1.00 46.91 91 ASP A CA 1
ATOM 725 C C . ASP A 1 91 ? -4.256 -24.413 4.006 1.00 46.91 91 ASP A C 1
ATOM 727 O O . ASP A 1 91 ? -4.874 -24.196 5.047 1.00 46.91 91 ASP A O 1
ATOM 731 N N . ILE A 1 92 ? -4.690 -23.834 2.873 1.00 50.50 92 ILE A N 1
ATOM 732 C CA . ILE A 1 92 ? -5.910 -22.975 2.830 1.00 50.50 92 ILE A CA 1
ATOM 733 C C . ILE A 1 92 ? -7.200 -23.823 2.768 1.00 50.50 92 ILE A C 1
ATOM 735 O O . ILE A 1 92 ? -8.073 -23.624 1.925 1.00 50.50 92 ILE A O 1
ATOM 739 N N . THR A 1 93 ? -7.365 -24.820 3.639 1.00 49.31 93 THR A N 1
ATOM 740 C CA . THR A 1 93 ? -8.563 -25.682 3.577 1.00 49.31 93 THR A CA 1
ATOM 741 C C . THR A 1 93 ? -9.791 -25.104 4.295 1.00 49.31 93 THR A C 1
ATOM 743 O O . THR A 1 93 ? -10.877 -25.665 4.144 1.00 49.31 93 THR A O 1
ATOM 746 N N . LYS A 1 94 ? -9.686 -23.977 5.031 1.00 52.88 94 LYS A N 1
ATOM 747 C CA . LYS A 1 94 ? -10.819 -23.427 5.819 1.00 52.88 94 LYS A CA 1
ATOM 748 C C . LYS A 1 94 ? -10.984 -21.899 5.889 1.00 52.88 94 LYS A C 1
ATOM 750 O O . LYS A 1 94 ? -12.009 -21.456 6.401 1.00 52.88 94 LYS A O 1
ATOM 755 N N . THR A 1 95 ? -10.060 -21.089 5.380 1.00 60.91 95 THR A N 1
ATOM 756 C CA . THR A 1 95 ? -10.114 -19.617 5.504 1.00 60.91 95 THR A CA 1
ATOM 757 C C . THR A 1 95 ? -10.533 -18.933 4.201 1.00 60.91 95 THR A C 1
ATOM 759 O O . THR A 1 95 ? -10.112 -19.311 3.103 1.00 60.91 95 THR A O 1
ATOM 762 N N . ASN A 1 96 ? -11.387 -17.910 4.309 1.00 74.19 96 ASN A N 1
ATOM 763 C CA . ASN A 1 96 ? -11.663 -17.012 3.191 1.00 74.19 96 ASN A CA 1
ATOM 764 C C . ASN A 1 96 ? -10.423 -16.149 2.945 1.00 74.19 96 ASN A C 1
ATOM 766 O O . ASN A 1 96 ? -9.842 -15.614 3.884 1.00 74.19 96 ASN A O 1
ATOM 770 N N . VAL A 1 97 ? -10.028 -16.016 1.681 1.00 81.19 97 VAL A N 1
ATOM 771 C CA . VAL A 1 97 ? -8.828 -15.274 1.280 1.00 81.19 97 VAL A CA 1
ATOM 772 C C . VAL A 1 97 ? -9.153 -14.298 0.160 1.00 81.19 97 VAL A C 1
ATOM 774 O O . VAL A 1 97 ? -10.043 -14.550 -0.660 1.00 81.19 97 VAL A O 1
ATOM 777 N N . VAL A 1 98 ? -8.387 -13.215 0.103 1.00 80.50 98 VAL A N 1
ATOM 778 C CA . VAL A 1 98 ? -8.337 -12.283 -1.022 1.00 80.50 98 VAL A CA 1
ATOM 779 C C . VAL A 1 98 ? -7.078 -12.573 -1.824 1.00 80.50 98 VAL A C 1
ATOM 781 O O . VAL A 1 98 ? -5.994 -12.701 -1.260 1.00 80.50 98 VAL A O 1
ATOM 784 N N . VAL A 1 99 ? -7.227 -12.663 -3.147 1.00 80.56 99 VAL A N 1
ATOM 785 C CA . VAL A 1 99 ? -6.097 -12.772 -4.075 1.00 80.56 99 VAL A CA 1
ATOM 786 C C . VAL A 1 99 ? -5.974 -11.465 -4.844 1.00 80.56 99 VAL A C 1
ATOM 788 O O . VAL A 1 99 ? -6.936 -11.025 -5.477 1.00 80.56 99 VAL A O 1
ATOM 791 N N . LYS A 1 100 ? -4.795 -10.849 -4.784 1.00 82.56 100 LYS A N 1
ATOM 792 C CA . LYS A 1 100 ? -4.467 -9.605 -5.475 1.00 82.56 100 LYS A CA 1
ATOM 793 C C . LYS A 1 100 ? -3.335 -9.837 -6.471 1.00 82.56 100 LYS A C 1
ATOM 795 O O . LYS A 1 100 ? -2.367 -10.523 -6.164 1.00 82.56 100 LYS A O 1
ATOM 800 N N . PHE A 1 101 ? -3.481 -9.233 -7.647 1.00 85.38 101 PHE A N 1
ATOM 801 C CA . PHE A 1 101 ? -2.478 -9.202 -8.705 1.00 85.38 101 PHE A CA 1
ATOM 802 C C . PHE A 1 101 ? -2.069 -7.753 -8.941 1.00 85.38 101 PHE A C 1
ATOM 804 O O . PHE A 1 101 ? -2.946 -6.901 -9.091 1.00 85.38 101 PHE A O 1
ATOM 811 N N . THR A 1 102 ? -0.771 -7.462 -8.957 1.00 85.25 102 THR A N 1
ATOM 812 C CA . THR A 1 102 ? -0.288 -6.084 -9.114 1.00 85.25 102 THR A CA 1
ATOM 813 C C . THR A 1 102 ? 1.140 -6.017 -9.651 1.00 85.25 102 THR A C 1
ATOM 815 O O . THR A 1 102 ? 1.870 -7.000 -9.629 1.00 85.25 102 THR A O 1
ATOM 818 N N . HIS A 1 103 ? 1.553 -4.858 -10.158 1.00 87.69 103 HIS A N 1
ATOM 819 C CA . HIS A 1 103 ? 2.903 -4.653 -10.691 1.00 87.69 103 HIS A CA 1
ATOM 820 C C . HIS A 1 103 ? 3.965 -4.476 -9.603 1.00 87.69 103 HIS A C 1
ATOM 822 O O . HIS A 1 103 ? 5.144 -4.701 -9.859 1.00 87.69 103 HIS A O 1
ATOM 828 N N . ARG A 1 104 ? 3.560 -4.073 -8.398 1.00 90.50 104 ARG A N 1
ATOM 829 C CA . ARG A 1 104 ? 4.449 -3.845 -7.257 1.00 90.50 104 ARG A CA 1
ATOM 830 C C . ARG A 1 104 ? 3.690 -4.021 -5.956 1.00 90.50 104 ARG A C 1
ATOM 832 O O . ARG A 1 104 ? 2.494 -3.739 -5.903 1.00 90.50 104 ARG A O 1
ATOM 839 N N . TYR A 1 105 ? 4.383 -4.443 -4.908 1.00 94.19 105 TYR A N 1
ATOM 840 C CA . TYR A 1 105 ? 3.751 -4.641 -3.615 1.00 94.19 105 TYR A CA 1
ATOM 841 C C . TYR A 1 105 ? 4.703 -4.358 -2.458 1.00 94.19 105 TYR A C 1
ATOM 843 O O . TYR A 1 105 ? 5.812 -4.880 -2.432 1.00 94.19 105 TYR A O 1
ATOM 851 N N . GLY A 1 106 ? 4.260 -3.543 -1.500 1.00 95.69 106 GLY A N 1
ATOM 852 C CA . GLY A 1 106 ? 4.993 -3.247 -0.272 1.00 95.69 106 GLY A CA 1
ATOM 853 C C . GLY A 1 106 ? 4.831 -4.353 0.767 1.00 95.69 106 GLY A C 1
ATOM 854 O O . GLY A 1 106 ? 4.190 -4.140 1.796 1.00 95.69 106 GLY A O 1
ATOM 855 N N . GLU A 1 107 ? 5.394 -5.533 0.493 1.00 96.00 107 GLU A N 1
ATOM 856 C CA . GLU A 1 107 ? 5.323 -6.699 1.386 1.00 96.00 107 GLU A CA 1
ATOM 857 C C . GLU A 1 107 ? 5.854 -6.382 2.789 1.00 96.00 107 GLU A C 1
ATOM 859 O O . GLU A 1 107 ? 5.166 -6.646 3.769 1.00 96.00 107 GLU A O 1
ATOM 864 N N . THR A 1 108 ? 7.022 -5.739 2.893 1.00 96.62 108 THR A N 1
ATOM 865 C CA . THR A 1 108 ? 7.657 -5.395 4.177 1.00 96.62 108 THR A CA 1
ATOM 866 C C . THR A 1 108 ? 6.729 -4.593 5.090 1.00 96.62 108 THR A C 1
ATOM 868 O O . THR A 1 108 ? 6.603 -4.899 6.275 1.00 96.62 108 THR A O 1
ATOM 871 N N . GLY A 1 109 ? 6.051 -3.578 4.544 1.00 97.56 109 GLY A N 1
ATOM 872 C CA . GLY A 1 109 ? 5.107 -2.762 5.306 1.00 97.56 109 GLY A CA 1
ATOM 873 C C . GLY A 1 109 ? 3.828 -3.517 5.661 1.00 97.56 109 GLY A C 1
ATOM 874 O O . GLY A 1 109 ? 3.320 -3.364 6.769 1.00 97.56 109 GLY A O 1
ATOM 875 N N . HIS A 1 110 ? 3.337 -4.373 4.761 1.00 97.94 110 HIS A N 1
ATOM 876 C CA . HIS A 1 110 ? 2.178 -5.215 5.043 1.00 97.94 110 HIS A CA 1
ATOM 877 C C . HIS A 1 110 ? 2.478 -6.207 6.170 1.00 97.94 110 HIS A C 1
ATOM 879 O O . HIS A 1 110 ? 1.751 -6.223 7.159 1.00 97.94 110 HIS A O 1
ATOM 885 N N . CYS A 1 111 ? 3.566 -6.975 6.079 1.00 97.38 111 CYS A N 1
ATOM 886 C CA . CYS A 1 111 ? 3.967 -7.928 7.115 1.00 97.38 111 CYS A CA 1
ATOM 887 C C . CYS A 1 111 ? 4.142 -7.243 8.475 1.00 97.38 111 CYS A C 1
ATOM 889 O O . CYS A 1 111 ? 3.592 -7.719 9.465 1.00 97.38 111 CYS A O 1
ATOM 891 N N . LEU A 1 112 ? 4.805 -6.079 8.510 1.00 98.12 112 LEU A N 1
ATOM 892 C CA . LEU A 1 112 ? 4.979 -5.294 9.735 1.00 98.12 112 LEU A CA 1
ATOM 893 C C . LEU A 1 112 ? 3.639 -4.949 10.403 1.00 98.12 112 LEU A C 1
ATOM 895 O O . LEU A 1 112 ? 3.498 -5.069 11.620 1.00 98.12 112 LEU A O 1
ATOM 899 N N . LEU A 1 113 ? 2.648 -4.512 9.622 1.00 98.19 113 LEU A N 1
ATOM 900 C CA . LEU A 1 113 ? 1.331 -4.184 10.162 1.00 98.19 113 LEU A CA 1
ATOM 901 C C . LEU A 1 113 ? 0.501 -5.425 10.488 1.00 98.19 113 LEU A C 1
ATOM 903 O O . LEU A 1 113 ? -0.244 -5.402 11.465 1.00 98.19 113 LEU A O 1
ATOM 907 N N . ALA A 1 114 ? 0.645 -6.510 9.730 1.00 96.88 114 ALA A N 1
ATOM 908 C CA . ALA A 1 114 ? -0.044 -7.767 9.994 1.00 96.88 114 ALA A CA 1
ATOM 909 C C . ALA A 1 114 ? 0.407 -8.387 11.325 1.00 96.88 114 ALA A C 1
ATOM 911 O O . ALA A 1 114 ? -0.432 -8.788 12.128 1.00 96.88 114 ALA A O 1
ATOM 912 N N . GLU A 1 115 ? 1.712 -8.371 11.617 1.00 96.62 115 GLU A N 1
ATOM 913 C CA . GLU A 1 115 ? 2.264 -8.789 12.915 1.00 96.62 115 GLU A CA 1
ATOM 914 C C . GLU A 1 115 ? 1.706 -7.964 14.085 1.00 96.62 115 GLU A C 1
ATOM 916 O O . GLU A 1 115 ? 1.535 -8.475 15.192 1.00 96.62 115 GLU A O 1
ATOM 921 N N . ALA A 1 116 ? 1.378 -6.693 13.839 1.00 95.88 116 ALA A N 1
ATOM 922 C CA . ALA A 1 116 ? 0.770 -5.798 14.818 1.00 95.88 116 ALA A CA 1
ATOM 923 C C . ALA A 1 116 ? -0.770 -5.884 14.883 1.00 95.88 116 ALA A C 1
ATOM 925 O O . ALA A 1 116 ? -1.374 -5.159 15.678 1.00 95.88 116 ALA A O 1
ATOM 926 N N . GLY A 1 117 ? -1.412 -6.727 14.063 1.00 95.06 117 GLY A N 1
ATOM 927 C CA . GLY A 1 117 ? -2.874 -6.833 13.961 1.00 95.06 117 GLY A CA 1
ATOM 928 C C . GLY A 1 117 ? -3.551 -5.645 13.263 1.00 95.06 117 GLY A C 1
ATOM 929 O O . GLY A 1 117 ? -4.741 -5.418 13.452 1.00 95.06 117 GLY A O 1
ATOM 930 N N . LEU A 1 118 ? -2.797 -4.866 12.483 1.00 96.50 118 LEU A N 1
ATOM 931 C CA . LEU A 1 118 ? -3.235 -3.647 11.786 1.00 96.50 118 LEU A CA 1
ATOM 932 C C . LEU A 1 118 ? -3.332 -3.834 10.264 1.00 96.50 118 LEU A C 1
ATOM 934 O O . LEU A 1 118 ? -3.621 -2.883 9.537 1.00 96.50 118 LEU A O 1
ATOM 938 N N . ALA A 1 119 ? -3.097 -5.048 9.772 1.00 96.19 119 ALA A N 1
ATOM 939 C CA . ALA A 1 119 ? -3.326 -5.466 8.396 1.00 96.19 119 ALA A CA 1
ATOM 940 C C . ALA A 1 119 ? -3.690 -6.964 8.362 1.00 96.19 119 ALA A C 1
ATOM 942 O O . ALA A 1 119 ? -3.407 -7.678 9.329 1.00 96.19 119 ALA A O 1
ATOM 943 N N . PRO A 1 120 ? -4.318 -7.462 7.285 1.00 92.56 120 PRO A N 1
ATOM 944 C CA . PRO A 1 120 ? -4.617 -8.884 7.156 1.00 92.56 120 PRO A CA 1
ATOM 945 C C . PRO A 1 120 ? -3.334 -9.734 7.098 1.00 92.56 120 PRO A C 1
ATOM 947 O O . PRO A 1 120 ? -2.372 -9.344 6.441 1.00 92.56 120 PRO A O 1
ATOM 950 N N . PRO A 1 121 ? -3.297 -10.933 7.697 1.00 92.88 121 PRO A N 1
ATOM 951 C CA . PRO A 1 121 ? -2.186 -11.857 7.495 1.00 92.88 121 PRO A CA 1
ATOM 952 C C . PRO A 1 121 ? -1.973 -12.217 6.018 1.00 92.88 121 PRO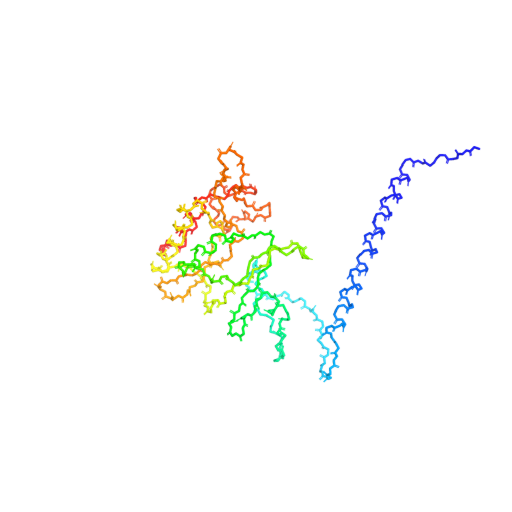 A C 1
ATOM 954 O O . PRO A 1 121 ? -2.920 -12.549 5.297 1.00 92.88 121 PRO A O 1
ATOM 957 N N . ILE A 1 122 ? -0.714 -12.199 5.571 1.00 89.94 122 ILE A N 1
ATOM 958 C CA . ILE A 1 122 ? -0.309 -12.706 4.256 1.00 89.94 122 ILE A CA 1
ATOM 959 C C . ILE A 1 122 ? -0.085 -14.220 4.351 1.00 89.94 122 ILE A C 1
ATOM 961 O O . ILE A 1 122 ? 0.633 -14.710 5.218 1.00 89.94 122 ILE A O 1
ATOM 965 N N . HIS A 1 123 ? -0.668 -14.965 3.417 1.00 86.25 123 HIS A N 1
ATOM 966 C CA . HIS A 1 123 ? -0.405 -16.390 3.208 1.00 86.25 123 HIS A CA 1
ATOM 967 C C . HIS A 1 123 ? 0.572 -16.652 2.054 1.00 86.25 123 HIS A C 1
ATOM 969 O O . HIS A 1 123 ? 1.231 -17.687 2.036 1.00 86.25 123 HIS A O 1
ATOM 975 N N . TYR A 1 124 ? 0.638 -15.742 1.079 1.00 87.56 124 TYR A N 1
ATOM 976 C CA . TYR A 1 124 ? 1.548 -15.813 -0.064 1.00 87.56 124 TYR A CA 1
ATOM 977 C C . TYR A 1 124 ? 1.827 -14.408 -0.599 1.00 87.56 124 TYR A C 1
ATOM 979 O O . TYR A 1 124 ? 0.883 -13.639 -0.773 1.00 87.56 124 TYR A O 1
ATOM 987 N N . CYS A 1 125 ? 3.082 -14.088 -0.900 1.00 91.38 125 CYS A N 1
ATOM 988 C CA . CYS A 1 125 ? 3.473 -12.869 -1.602 1.00 91.38 125 CYS A CA 1
ATOM 989 C C . CYS A 1 125 ? 4.731 -13.157 -2.423 1.00 91.38 125 CYS A C 1
ATOM 991 O O . CYS A 1 125 ? 5.791 -13.425 -1.870 1.00 91.38 125 CYS A O 1
ATOM 993 N N . ALA A 1 126 ? 4.606 -13.158 -3.747 1.00 89.62 126 ALA A N 1
ATOM 994 C CA . ALA A 1 126 ? 5.743 -13.350 -4.640 1.00 89.62 126 ALA A CA 1
ATOM 995 C C . ALA A 1 126 ? 5.466 -12.758 -6.019 1.00 89.62 126 ALA A C 1
ATOM 997 O O . ALA A 1 126 ? 4.314 -12.650 -6.451 1.00 89.62 126 ALA A O 1
ATOM 998 N N . PHE A 1 127 ? 6.535 -12.414 -6.730 1.00 88.56 127 PHE A N 1
ATOM 999 C CA . PHE A 1 127 ? 6.462 -12.090 -8.145 1.00 88.56 127 PHE A CA 1
ATOM 1000 C C . PHE A 1 127 ? 6.389 -13.372 -8.981 1.00 88.56 127 PHE A C 1
ATOM 1002 O O . PHE A 1 127 ? 7.309 -14.186 -8.973 1.00 88.56 127 PHE A O 1
ATOM 1009 N N . GLU A 1 128 ? 5.297 -13.539 -9.721 1.00 83.75 128 GLU A N 1
ATOM 1010 C CA . GLU A 1 128 ? 5.077 -14.676 -10.609 1.00 83.75 128 GLU A CA 1
ATOM 1011 C C . GLU A 1 128 ? 5.539 -14.344 -12.028 1.00 83.75 128 GLU A C 1
ATOM 1013 O O . GLU A 1 128 ? 4.821 -13.698 -12.798 1.00 83.75 128 GLU A O 1
ATOM 1018 N N . GLU A 1 129 ? 6.719 -14.841 -12.409 1.00 82.12 129 GLU A N 1
ATOM 1019 C CA . GLU A 1 129 ? 7.306 -14.618 -13.740 1.00 82.12 129 GLU A CA 1
ATOM 1020 C C . GLU A 1 129 ? 6.370 -15.044 -14.878 1.00 82.12 129 GLU A C 1
ATOM 1022 O O . GLU A 1 129 ? 6.304 -14.385 -15.913 1.00 82.12 129 GLU A O 1
ATOM 1027 N N . SER A 1 130 ? 5.595 -16.114 -14.669 1.00 75.88 130 SER A N 1
ATOM 1028 C CA . SER A 1 130 ? 4.671 -16.656 -15.674 1.00 75.88 130 SER A CA 1
ATOM 1029 C C . SER A 1 130 ? 3.580 -15.673 -16.115 1.00 75.88 130 SER A C 1
ATOM 1031 O O . SER A 1 130 ? 3.054 -15.797 -17.222 1.00 75.88 130 SER A O 1
ATOM 1033 N N . ILE A 1 131 ? 3.247 -14.700 -15.264 1.00 78.19 131 ILE A N 1
ATOM 1034 C CA . ILE A 1 131 ? 2.241 -13.666 -15.535 1.00 78.19 131 ILE A CA 1
ATOM 1035 C C . ILE A 1 131 ? 2.808 -12.243 -15.437 1.00 78.19 131 ILE A C 1
ATOM 1037 O O . ILE A 1 131 ? 2.089 -11.291 -15.730 1.00 78.19 131 ILE A O 1
ATOM 1041 N N . GLY A 1 132 ? 4.074 -12.090 -15.040 1.00 81.12 132 GLY A N 1
ATOM 1042 C CA . GLY A 1 132 ? 4.752 -10.801 -14.910 1.00 81.12 132 GLY A CA 1
ATOM 1043 C C . GLY A 1 132 ? 4.150 -9.885 -13.840 1.00 81.12 132 GLY A C 1
ATOM 1044 O O . GLY A 1 132 ? 4.168 -8.665 -14.009 1.00 81.12 132 GLY A O 1
ATOM 1045 N N . LEU A 1 133 ? 3.570 -10.451 -12.776 1.00 84.00 133 LEU A N 1
ATOM 1046 C CA . LEU A 1 133 ? 2.873 -9.713 -11.718 1.00 84.00 133 LEU A CA 1
ATOM 1047 C C . LEU A 1 133 ? 3.191 -10.291 -10.339 1.00 84.00 133 LEU A C 1
ATOM 1049 O O . LEU A 1 133 ? 3.389 -11.493 -10.186 1.00 84.00 133 LEU A O 1
ATOM 1053 N N . TRP A 1 134 ? 3.144 -9.439 -9.319 1.00 88.44 134 TRP A N 1
ATOM 1054 C CA . TRP A 1 134 ? 3.046 -9.868 -7.930 1.00 88.44 134 TRP A CA 1
ATOM 1055 C C . TRP A 1 134 ? 1.694 -10.518 -7.677 1.00 88.44 134 TRP A C 1
ATOM 1057 O O . TRP A 1 134 ? 0.654 -9.966 -8.048 1.00 88.44 134 TRP A O 1
ATOM 1067 N N . VAL A 1 135 ? 1.719 -11.666 -7.008 1.00 86.44 135 VAL A N 1
ATOM 1068 C CA . VAL A 1 135 ? 0.544 -12.378 -6.519 1.00 86.44 135 VAL A CA 1
ATOM 1069 C C . VAL A 1 135 ? 0.576 -12.371 -5.007 1.00 86.44 135 VAL A C 1
ATOM 1071 O O . VAL A 1 135 ? 1.534 -12.837 -4.396 1.00 86.44 135 VAL A O 1
ATOM 1074 N N . ILE A 1 136 ? -0.500 -11.864 -4.417 1.00 90.25 136 ILE A N 1
ATOM 1075 C CA . ILE A 1 136 ? -0.653 -11.768 -2.975 1.00 90.25 136 ILE A CA 1
ATOM 1076 C C . ILE A 1 136 ? -1.913 -12.512 -2.574 1.00 90.25 136 ILE A C 1
ATOM 1078 O O . ILE A 1 136 ? -2.997 -12.216 -3.078 1.00 90.25 136 ILE A O 1
ATOM 1082 N N . VAL A 1 137 ? -1.775 -13.465 -1.661 1.00 85.38 137 VAL A N 1
ATOM 1083 C CA . VAL A 1 137 ? -2.885 -14.144 -0.997 1.00 85.38 137 VAL A CA 1
ATOM 1084 C C . VAL A 1 137 ? -2.865 -13.707 0.453 1.00 85.38 137 VAL A C 1
ATOM 1086 O O . VAL A 1 137 ? -1.895 -13.966 1.157 1.00 85.38 137 VAL A O 1
ATOM 1089 N N . MET A 1 138 ? -3.929 -13.049 0.893 1.00 86.81 138 MET A N 1
ATOM 1090 C CA . MET A 1 138 ? -4.071 -12.550 2.260 1.00 86.81 138 MET A CA 1
ATOM 1091 C C . MET A 1 138 ? -5.423 -12.964 2.837 1.00 86.81 138 MET A C 1
ATOM 1093 O O . MET A 1 138 ? -6.343 -13.319 2.090 1.00 86.81 138 MET A O 1
ATOM 1097 N N . GLU A 1 139 ? -5.550 -12.921 4.156 1.00 84.94 139 GLU A N 1
ATOM 1098 C CA . GLU A 1 139 ? -6.806 -13.208 4.839 1.00 84.94 139 GLU A CA 1
ATOM 1099 C C . GLU A 1 139 ? -7.921 -12.246 4.396 1.00 84.94 139 GLU A C 1
ATOM 1101 O O . GLU A 1 139 ? -7.703 -11.059 4.137 1.00 84.94 139 GLU A O 1
ATOM 1106 N N . TYR A 1 140 ? -9.142 -12.765 4.270 1.00 82.12 140 TYR A N 1
ATOM 1107 C CA . TYR A 1 140 ? -10.316 -11.934 4.036 1.00 82.12 140 TYR A CA 1
ATOM 1108 C C . TYR A 1 140 ? -10.803 -11.325 5.352 1.00 82.12 140 TYR A C 1
ATOM 1110 O O . TYR A 1 140 ? -11.256 -12.057 6.227 1.00 82.12 140 TYR A O 1
ATOM 1118 N N . VAL A 1 141 ? -10.780 -9.995 5.452 1.00 77.88 141 VAL A N 1
ATOM 1119 C CA . VAL A 1 141 ? -11.326 -9.260 6.603 1.00 77.88 141 VAL A CA 1
ATOM 1120 C C . VAL A 1 141 ? -12.819 -8.980 6.373 1.00 77.88 141 VAL A C 1
ATOM 1122 O O . VAL A 1 141 ? -13.162 -8.264 5.422 1.00 77.88 141 VAL A O 1
ATOM 1125 N N . PRO A 1 142 ? -13.724 -9.567 7.178 1.00 65.38 142 PRO A N 1
ATOM 1126 C CA . PRO A 1 142 ? -15.161 -9.508 6.952 1.00 65.38 142 PRO A CA 1
ATOM 1127 C C . PRO A 1 142 ? -15.793 -8.247 7.557 1.00 65.38 142 PRO A C 1
ATOM 1129 O O . PRO A 1 142 ? -16.586 -8.364 8.476 1.00 65.38 142 PRO A O 1
ATOM 1132 N N . ASP A 1 143 ? -15.514 -7.056 7.022 1.00 68.56 143 ASP A N 1
ATOM 1133 C CA . ASP A 1 143 ? -16.027 -5.810 7.615 1.00 68.56 143 ASP A CA 1
ATOM 1134 C C . ASP A 1 143 ? -16.345 -4.695 6.604 1.00 68.56 143 ASP A C 1
ATOM 1136 O O . ASP A 1 143 ? -16.116 -4.805 5.392 1.00 68.56 143 ASP A O 1
ATOM 1140 N N . GLN A 1 144 ? -16.934 -3.603 7.104 1.00 67.31 144 GLN A N 1
ATOM 1141 C CA . GLN A 1 144 ? -17.271 -2.437 6.295 1.00 67.31 144 GLN A CA 1
ATOM 1142 C C . GLN A 1 144 ? -16.041 -1.559 6.054 1.00 67.31 144 GLN A C 1
ATOM 1144 O O . GLN A 1 144 ? -15.363 -1.103 6.974 1.00 67.31 144 GLN A O 1
ATOM 1149 N N . VAL A 1 145 ? -15.796 -1.284 4.773 1.00 68.25 145 VAL A N 1
ATOM 1150 C CA . VAL A 1 145 ? -14.877 -0.232 4.333 1.00 68.25 145 VAL A CA 1
ATOM 1151 C C . VAL A 1 145 ? -15.310 1.088 4.963 1.00 68.25 145 VAL A C 1
ATOM 1153 O O . VAL A 1 145 ? -16.505 1.405 4.970 1.00 68.25 145 VAL A O 1
ATOM 1156 N N . CYS A 1 146 ? -14.344 1.854 5.466 1.00 69.00 146 CYS A N 1
ATOM 1157 C CA . CYS A 1 146 ? -14.602 3.176 6.006 1.00 69.00 146 CYS A CA 1
ATOM 1158 C C . CYS A 1 146 ? -15.300 4.046 4.941 1.00 69.00 146 CYS A C 1
ATOM 1160 O O . CYS A 1 146 ? -14.797 4.221 3.833 1.00 69.00 146 CYS A O 1
ATOM 1162 N N . ASN A 1 147 ? -16.490 4.563 5.257 1.00 66.56 147 ASN A N 1
ATOM 1163 C CA . ASN A 1 147 ? -17.293 5.400 4.353 1.00 66.56 147 ASN A CA 1
ATOM 1164 C C . ASN A 1 147 ? -17.441 6.841 4.878 1.00 66.56 147 ASN A C 1
ATOM 1166 O O . ASN A 1 147 ? -18.382 7.543 4.504 1.00 66.56 147 ASN A O 1
ATOM 1170 N N . GLY A 1 148 ? -16.556 7.277 5.776 1.00 70.06 148 GLY A N 1
ATOM 1171 C CA . GLY A 1 148 ? -16.669 8.570 6.440 1.00 70.06 148 GLY A CA 1
ATOM 1172 C C . GLY A 1 148 ? -15.474 8.889 7.329 1.00 70.06 148 GLY A C 1
ATOM 1173 O O . GLY A 1 148 ? -14.380 8.374 7.124 1.00 70.06 148 GLY A O 1
ATOM 1174 N N . LYS A 1 149 ? -15.689 9.766 8.310 1.00 79.25 149 LYS A N 1
ATOM 1175 C CA . LYS A 1 149 ? -14.666 10.104 9.302 1.00 79.25 149 LYS A CA 1
ATOM 1176 C C . LYS A 1 149 ? -14.527 8.988 10.329 1.00 79.25 149 LYS A C 1
ATOM 1178 O O . LYS A 1 149 ? -15.531 8.382 10.702 1.00 79.25 149 LYS A O 1
ATOM 1183 N N . LEU A 1 150 ? -13.301 8.758 10.784 1.00 85.25 150 LEU A N 1
ATOM 1184 C CA . LEU A 1 150 ? -13.021 7.775 11.823 1.00 85.25 150 LEU A CA 1
ATOM 1185 C C . LEU A 1 150 ? -13.481 8.290 13.188 1.00 85.25 150 LEU A C 1
ATOM 1187 O O . LEU A 1 150 ? -13.413 9.487 13.478 1.00 85.25 150 LEU A O 1
ATOM 1191 N N . THR A 1 151 ? -13.939 7.370 14.029 1.00 88.69 151 THR A N 1
ATOM 1192 C CA . THR A 1 151 ? -14.106 7.623 15.464 1.00 88.69 151 THR A CA 1
ATOM 1193 C C . THR A 1 151 ? -12.744 7.816 16.139 1.00 88.69 151 THR A C 1
ATOM 1195 O O . THR A 1 151 ? -11.696 7.550 15.553 1.00 88.69 151 THR A O 1
ATOM 1198 N N . GLU A 1 152 ? -12.738 8.275 17.391 1.00 88.50 152 GLU A N 1
ATOM 1199 C CA . GLU A 1 152 ? -11.496 8.512 18.140 1.00 88.50 152 GLU A CA 1
ATOM 1200 C C . GLU A 1 152 ? -10.634 7.243 18.282 1.00 88.50 152 GLU A C 1
ATOM 1202 O O . GLU A 1 152 ? -9.424 7.291 18.048 1.00 88.50 152 GLU A O 1
ATOM 1207 N N . GLY A 1 153 ? -11.249 6.095 18.596 1.00 89.88 153 GLY A N 1
ATOM 1208 C CA . GLY A 1 153 ? -10.539 4.817 18.715 1.00 89.88 153 GLY A CA 1
ATOM 1209 C C . GLY A 1 153 ? -9.965 4.347 17.379 1.00 89.88 153 GLY A C 1
ATOM 1210 O O . GLY A 1 153 ? -8.768 4.084 17.274 1.00 89.88 153 GLY A O 1
ATOM 1211 N N . GLU A 1 154 ? -10.776 4.362 16.320 1.00 92.62 154 GLU A N 1
ATOM 1212 C CA . GLU A 1 154 ? -10.333 4.004 14.966 1.00 92.62 154 GLU A CA 1
ATOM 1213 C C . GLU A 1 154 ? -9.232 4.943 14.443 1.00 92.62 154 GLU A C 1
ATOM 1215 O O . GLU A 1 154 ? -8.276 4.492 13.814 1.00 92.62 154 GLU A O 1
ATOM 1220 N N . GLY A 1 155 ? -9.330 6.245 14.728 1.00 93.31 155 GLY A N 1
ATOM 1221 C CA . GLY A 1 155 ? -8.310 7.237 14.388 1.00 93.31 155 GLY A CA 1
ATOM 1222 C C . GLY A 1 155 ? -6.997 7.001 15.134 1.00 93.31 155 GLY A C 1
ATOM 1223 O O . GLY A 1 155 ? -5.925 7.096 14.538 1.00 93.31 155 GLY A O 1
ATOM 1224 N N . THR A 1 156 ? -7.074 6.615 16.409 1.00 94.88 156 THR A N 1
ATOM 1225 C CA . THR A 1 156 ? -5.906 6.221 17.212 1.00 94.88 156 THR A CA 1
ATOM 1226 C C . THR A 1 156 ? -5.257 4.952 16.654 1.00 94.88 156 THR A C 1
ATOM 1228 O O . THR A 1 156 ? -4.035 4.885 16.514 1.00 94.88 156 THR A O 1
ATOM 1231 N N . SER A 1 157 ? -6.069 3.961 16.274 1.00 95.81 157 SER A N 1
ATOM 1232 C CA . SER A 1 157 ? -5.607 2.730 15.625 1.00 95.81 157 SER A CA 1
ATOM 1233 C C . SER A 1 157 ? -4.926 3.019 14.281 1.00 95.81 157 SER A C 1
ATOM 1235 O O . SER A 1 157 ? -3.836 2.504 14.021 1.00 95.81 157 SER A O 1
ATOM 1237 N N . LEU A 1 158 ? -5.497 3.918 13.470 1.00 96.25 158 LEU A N 1
ATOM 1238 C CA . LEU A 1 158 ? -4.893 4.351 12.213 1.00 96.25 158 LEU A CA 1
ATOM 1239 C C . LEU A 1 158 ? -3.568 5.093 12.430 1.00 96.25 158 LEU A C 1
ATOM 1241 O O . LEU A 1 158 ? -2.592 4.789 11.746 1.00 96.25 158 LEU A O 1
ATOM 1245 N N . SER A 1 159 ? -3.508 6.024 13.388 1.00 96.81 159 SER A N 1
ATOM 1246 C CA . SER A 1 159 ? -2.268 6.735 13.733 1.00 96.81 159 SER A CA 1
ATOM 1247 C C . SER A 1 159 ? -1.165 5.748 14.094 1.00 96.81 159 SER A C 1
ATOM 1249 O O . SER A 1 159 ? -0.073 5.815 13.539 1.00 96.81 159 SER A O 1
ATOM 1251 N N . ARG A 1 160 ? -1.482 4.754 14.931 1.00 97.50 160 ARG A N 1
ATOM 1252 C CA . ARG A 1 160 ? -0.537 3.706 15.324 1.00 97.50 160 ARG A CA 1
ATOM 1253 C C . ARG A 1 160 ? -0.007 2.909 14.127 1.00 97.50 160 ARG A C 1
ATOM 1255 O O . ARG A 1 160 ? 1.172 2.561 14.110 1.00 97.50 160 ARG A O 1
ATOM 1262 N N . ALA A 1 161 ? -0.846 2.609 13.134 1.00 97.88 161 ALA A N 1
ATOM 1263 C CA . ALA A 1 161 ? -0.415 1.917 11.918 1.00 97.88 161 ALA A CA 1
ATOM 1264 C C . ALA A 1 161 ? 0.588 2.754 11.108 1.00 97.88 161 ALA A C 1
ATOM 1266 O O . ALA A 1 161 ? 1.628 2.244 10.688 1.00 97.88 161 ALA A O 1
ATOM 1267 N N . ILE A 1 162 ? 0.313 4.047 10.935 1.00 98.25 162 ILE A N 1
ATOM 1268 C CA . ILE A 1 162 ? 1.218 4.963 10.231 1.00 98.25 162 ILE A CA 1
ATOM 1269 C C . ILE A 1 162 ? 2.529 5.147 11.007 1.00 98.25 162 ILE A C 1
ATOM 1271 O O . ILE A 1 162 ? 3.602 5.063 10.410 1.00 98.25 162 ILE A O 1
ATOM 1275 N N . ASP A 1 163 ? 2.465 5.278 12.332 1.00 98.00 163 ASP A N 1
ATOM 1276 C CA . ASP A 1 163 ? 3.646 5.403 13.190 1.00 98.00 163 ASP A CA 1
ATOM 1277 C C . ASP A 1 163 ? 4.564 4.175 13.089 1.00 98.00 163 ASP A C 1
ATOM 1279 O O . ASP A 1 163 ? 5.785 4.321 12.991 1.00 98.00 163 ASP A O 1
ATOM 1283 N N . PHE A 1 164 ? 4.003 2.957 13.054 1.00 97.88 164 PHE A N 1
ATOM 1284 C CA . PHE A 1 164 ? 4.796 1.736 12.873 1.00 97.88 164 PHE A CA 1
ATOM 1285 C C . PHE A 1 164 ? 5.568 1.730 11.553 1.00 97.88 164 PHE A C 1
ATOM 1287 O O . PHE A 1 164 ? 6.756 1.394 11.545 1.00 97.88 164 PHE A O 1
ATOM 1294 N N . LEU A 1 165 ? 4.921 2.124 10.453 1.00 98.31 165 LEU A N 1
ATOM 1295 C CA . LEU A 1 165 ? 5.577 2.237 9.150 1.00 98.31 165 LEU A CA 1
ATOM 1296 C C . LEU A 1 165 ? 6.676 3.305 9.193 1.00 98.31 165 LEU A C 1
ATOM 1298 O O . LEU A 1 165 ? 7.829 3.040 8.844 1.00 98.31 165 LEU A O 1
ATOM 1302 N N . HIS A 1 166 ? 6.347 4.496 9.690 1.00 98.25 166 HIS A N 1
ATOM 1303 C CA . HIS A 1 166 ? 7.250 5.647 9.686 1.00 98.25 166 HIS A CA 1
ATOM 1304 C C . HIS A 1 166 ? 8.480 5.429 10.565 1.00 98.25 166 HIS A C 1
ATOM 1306 O O . HIS A 1 166 ? 9.568 5.888 10.199 1.00 98.25 166 HIS A O 1
ATOM 1312 N N . LEU A 1 167 ? 8.344 4.689 11.670 1.00 97.62 167 LEU A N 1
ATOM 1313 C CA . LEU A 1 167 ? 9.452 4.272 12.533 1.00 97.62 167 LEU A CA 1
ATOM 1314 C C . LEU A 1 167 ? 10.464 3.380 11.795 1.00 97.62 167 LEU A C 1
ATOM 1316 O O . LEU A 1 167 ? 11.648 3.377 12.127 1.00 97.62 167 LEU A O 1
ATOM 1320 N N . LYS A 1 168 ? 10.013 2.633 10.783 1.00 96.81 168 LYS A N 1
ATOM 1321 C CA . LYS A 1 168 ? 10.853 1.794 9.917 1.00 96.81 168 LYS A CA 1
ATOM 1322 C C . LYS A 1 168 ? 11.255 2.484 8.611 1.00 96.81 168 LYS A C 1
ATOM 1324 O O . LYS A 1 168 ? 11.756 1.818 7.714 1.00 96.81 168 LYS A O 1
ATOM 1329 N N . ASN A 1 169 ? 11.064 3.804 8.508 1.00 97.25 169 ASN A N 1
ATOM 1330 C CA . ASN A 1 169 ? 11.271 4.576 7.276 1.00 97.25 169 ASN A CA 1
ATOM 1331 C C . ASN A 1 169 ? 10.464 4.047 6.085 1.00 97.25 169 ASN A C 1
ATOM 1333 O O . ASN A 1 169 ? 10.873 4.183 4.934 1.00 97.25 169 ASN A O 1
ATOM 1337 N N . LEU A 1 170 ? 9.297 3.474 6.369 1.00 98.12 170 LEU A N 1
ATOM 1338 C CA . LEU A 1 170 ? 8.316 3.089 5.372 1.00 98.12 170 LEU A CA 1
ATOM 1339 C C . LEU A 1 170 ? 7.205 4.135 5.334 1.00 98.12 170 LEU A C 1
ATOM 1341 O O . LEU A 1 170 ? 6.854 4.718 6.356 1.00 98.12 170 LEU A O 1
ATOM 1345 N N . VAL A 1 171 ? 6.641 4.350 4.156 1.00 97.94 171 VAL A N 1
ATOM 1346 C CA . VAL A 1 171 ? 5.413 5.124 3.933 1.00 97.94 171 VAL A CA 1
ATOM 1347 C C . VAL A 1 171 ? 4.323 4.196 3.434 1.00 97.94 171 VAL A C 1
ATOM 1349 O O . VAL A 1 171 ? 4.626 3.162 2.839 1.00 97.94 171 VAL A O 1
ATOM 1352 N N . PHE A 1 172 ? 3.060 4.544 3.664 1.00 97.31 172 PHE A N 1
ATOM 1353 C CA . PHE A 1 172 ? 1.923 3.809 3.111 1.00 97.31 172 PHE A CA 1
ATOM 1354 C C . PHE A 1 172 ? 1.592 4.287 1.691 1.00 97.31 172 PHE A C 1
ATOM 1356 O O . PHE A 1 172 ? 1.402 3.484 0.779 1.00 97.31 172 PHE A O 1
ATOM 1363 N N . GLY A 1 173 ? 1.566 5.606 1.492 1.00 92.69 173 GLY A N 1
ATOM 1364 C CA . GLY A 1 173 ? 1.484 6.277 0.198 1.00 92.69 173 GLY A CA 1
ATOM 1365 C C . GLY A 1 173 ? 0.084 6.421 -0.386 1.00 92.69 173 GLY A C 1
ATOM 1366 O O . GLY A 1 173 ? -0.192 7.426 -1.033 1.00 92.69 173 GLY A O 1
ATOM 1367 N N . ASP A 1 174 ? -0.816 5.467 -0.151 1.00 90.69 174 ASP A N 1
ATOM 1368 C CA . ASP A 1 174 ? -2.193 5.499 -0.670 1.00 90.69 174 ASP A CA 1
ATOM 1369 C C . ASP A 1 174 ? -3.235 5.552 0.454 1.00 90.69 174 ASP A C 1
ATOM 1371 O O . ASP A 1 174 ? -4.207 4.793 0.474 1.00 90.69 174 ASP A O 1
ATOM 1375 N N . LEU A 1 175 ? -3.015 6.408 1.455 1.00 91.56 175 LEU A N 1
ATOM 1376 C CA . LEU A 1 175 ? -3.906 6.466 2.609 1.00 91.56 175 LEU A CA 1
ATOM 1377 C C . LEU A 1 175 ? -5.242 7.118 2.226 1.00 91.56 175 LEU A C 1
ATOM 1379 O O . LEU A 1 175 ? -5.335 8.325 1.992 1.00 91.56 175 LEU A O 1
ATOM 1383 N N . ARG A 1 176 ? -6.303 6.313 2.162 1.00 88.75 176 ARG A N 1
ATOM 1384 C CA . ARG A 1 176 ? -7.667 6.755 1.857 1.00 88.75 176 ARG A CA 1
ATOM 1385 C C . ARG A 1 176 ? -8.697 5.840 2.489 1.00 88.75 176 ARG A C 1
ATOM 1387 O O . ARG A 1 176 ? -8.413 4.686 2.783 1.00 88.75 176 ARG A O 1
ATOM 1394 N N . GLU A 1 177 ? -9.911 6.347 2.613 1.00 87.06 177 GLU A N 1
ATOM 1395 C CA . GLU A 1 177 ? -11.059 5.692 3.234 1.00 87.06 177 GLU A CA 1
ATOM 1396 C C . GLU A 1 177 ? -11.292 4.288 2.653 1.00 87.06 177 GLU A C 1
ATOM 1398 O O . GLU A 1 177 ? -11.507 3.333 3.391 1.00 87.06 177 GLU A O 1
ATOM 1403 N N . SER A 1 178 ? -11.131 4.118 1.333 1.00 85.19 178 SER A N 1
ATOM 1404 C CA . SER A 1 178 ? -11.313 2.813 0.682 1.00 85.19 178 SER A CA 1
ATOM 1405 C C . SER A 1 178 ? -10.264 1.759 1.046 1.00 85.19 178 SER A C 1
ATOM 1407 O O . SER A 1 178 ? -10.474 0.582 0.759 1.00 85.19 178 SER A O 1
ATOM 1409 N N . ASN A 1 179 ? -9.127 2.192 1.588 1.00 91.38 179 ASN A N 1
ATOM 1410 C CA . ASN A 1 179 ? -7.988 1.358 1.962 1.00 91.38 179 ASN A CA 1
ATOM 1411 C C . ASN A 1 179 ? -7.945 1.124 3.488 1.00 91.38 179 ASN A C 1
ATOM 1413 O O . ASN A 1 179 ? -7.008 0.511 3.993 1.00 91.38 179 ASN A O 1
ATOM 1417 N N . VAL A 1 180 ? -8.973 1.587 4.215 1.00 91.62 180 VAL A N 1
ATOM 1418 C CA . VAL A 1 180 ? -9.165 1.363 5.652 1.00 91.62 180 VAL A CA 1
ATOM 1419 C C . VAL A 1 180 ? -10.422 0.524 5.866 1.00 91.62 180 VAL A C 1
ATOM 1421 O O . VAL A 1 180 ? -11.532 0.917 5.496 1.00 91.62 180 VAL A O 1
ATOM 1424 N N . ILE A 1 181 ? -10.251 -0.643 6.475 1.00 89.38 181 ILE A N 1
ATOM 1425 C CA . ILE A 1 181 ? -11.341 -1.518 6.905 1.00 89.38 181 ILE A CA 1
ATOM 1426 C C . ILE A 1 181 ? -11.507 -1.350 8.413 1.00 89.38 181 ILE A C 1
ATOM 1428 O O . ILE A 1 181 ? -10.522 -1.403 9.140 1.00 89.38 181 ILE A O 1
ATOM 1432 N N . VAL A 1 182 ? -12.731 -1.142 8.891 1.00 89.25 182 VAL A N 1
ATOM 1433 C CA . VAL A 1 182 ? -13.007 -1.080 10.333 1.00 89.25 182 VAL A CA 1
ATOM 1434 C C . VAL A 1 182 ? -13.158 -2.504 10.855 1.00 89.25 182 VAL A C 1
ATOM 1436 O O . VAL A 1 182 ? -14.207 -3.101 10.656 1.00 89.25 182 VAL A O 1
ATOM 1439 N N . SER A 1 183 ? -12.119 -3.056 11.481 1.00 85.19 183 SER A N 1
ATOM 1440 C CA . SER A 1 183 ? -12.123 -4.436 11.992 1.00 85.19 183 SER A CA 1
ATOM 1441 C C . SER A 1 183 ? -12.931 -4.583 13.280 1.00 85.19 183 SER A C 1
ATOM 1443 O O . SER A 1 183 ? -13.548 -5.618 13.522 1.00 85.19 183 SER A O 1
ATOM 1445 N N . GLN A 1 184 ? -12.945 -3.546 14.122 1.00 86.81 184 GLN A N 1
ATOM 1446 C CA . GLN A 1 184 ? -13.820 -3.462 15.289 1.00 86.81 184 GLN A CA 1
ATOM 1447 C C . GLN A 1 184 ? -14.388 -2.043 15.385 1.00 86.81 184 GLN A C 1
ATOM 1449 O O . GLN A 1 184 ? -13.625 -1.103 15.629 1.00 86.81 184 GLN A O 1
ATOM 1454 N N . PRO A 1 185 ? -15.710 -1.865 15.198 1.00 85.81 185 PRO A N 1
ATOM 1455 C CA . PRO A 1 185 ? -16.340 -0.549 15.207 1.00 85.81 185 PRO A CA 1
ATOM 1456 C C . PRO A 1 185 ? -16.021 0.252 16.468 1.00 85.81 185 PRO A C 1
ATOM 1458 O O . PRO A 1 185 ? -16.282 -0.204 17.580 1.00 85.81 185 PRO A O 1
ATOM 1461 N N . GLY A 1 186 ? -15.494 1.462 16.287 1.00 84.62 186 GLY A N 1
ATOM 1462 C CA . GLY A 1 186 ? -15.138 2.357 17.387 1.00 84.62 186 GLY A CA 1
ATOM 1463 C C . GLY A 1 186 ? -13.771 2.106 18.028 1.00 84.62 186 GLY A C 1
ATOM 1464 O O . GLY A 1 186 ? -13.369 2.897 18.879 1.00 84.62 186 GLY A O 1
ATOM 1465 N N . GLU A 1 187 ? -13.053 1.048 17.640 1.00 88.56 187 GLU A N 1
ATOM 1466 C CA . GLU A 1 187 ? -11.827 0.617 18.324 1.00 88.56 187 GLU A CA 1
ATOM 1467 C C . GLU A 1 187 ? -10.644 0.434 17.375 1.00 88.56 187 GLU A C 1
ATOM 1469 O O . GLU A 1 187 ? -9.602 1.059 17.575 1.00 88.56 187 GLU A O 1
ATOM 1474 N N . SER A 1 188 ? -10.774 -0.410 16.349 1.00 90.88 188 SER A N 1
ATOM 1475 C CA . SER A 1 188 ? -9.630 -0.800 15.522 1.00 90.88 188 SER A CA 1
ATOM 1476 C C . SER A 1 188 ? -9.926 -0.835 14.030 1.00 90.88 188 SER A C 1
ATOM 1478 O O . SER A 1 188 ? -11.061 -1.017 13.580 1.00 90.88 188 SER A O 1
ATOM 1480 N N . ILE A 1 189 ? -8.858 -0.621 13.262 1.00 93.94 189 ILE A N 1
ATOM 1481 C CA . ILE A 1 189 ? -8.861 -0.676 11.805 1.00 93.94 189 ILE A CA 1
ATOM 1482 C C . ILE A 1 189 ? -7.829 -1.682 11.300 1.00 93.94 189 ILE A C 1
ATOM 1484 O O . ILE A 1 189 ? -6.871 -2.032 11.991 1.00 93.94 189 ILE A O 1
ATOM 1488 N N . CYS A 1 190 ? -7.992 -2.084 10.045 1.00 92.75 190 CYS A N 1
ATOM 1489 C CA . CYS A 1 190 ? -6.975 -2.754 9.253 1.00 92.75 190 CYS A CA 1
ATOM 1490 C C . CYS A 1 190 ? -6.707 -1.957 7.974 1.00 92.75 190 CYS A C 1
ATOM 1492 O O . CYS A 1 190 ? -7.637 -1.575 7.255 1.00 92.75 190 CYS A O 1
ATOM 1494 N N . LEU A 1 191 ? -5.429 -1.743 7.670 1.00 95.62 191 LEU A N 1
ATOM 1495 C CA . LEU A 1 191 ? -4.991 -1.212 6.387 1.00 95.62 191 LEU A CA 1
ATOM 1496 C C . LEU A 1 191 ? -4.922 -2.323 5.344 1.00 95.62 191 LEU A C 1
ATOM 1498 O O . LEU A 1 191 ? -4.483 -3.440 5.616 1.00 95.62 191 LEU A O 1
ATOM 1502 N N . VAL A 1 192 ? -5.349 -1.995 4.129 1.00 92.81 192 VAL A N 1
ATOM 1503 C CA . VAL A 1 192 ? -5.259 -2.857 2.948 1.00 92.81 192 VAL A CA 1
ATOM 1504 C C . VAL A 1 192 ? -4.734 -2.056 1.767 1.00 92.81 192 VAL A C 1
ATOM 1506 O O . VAL A 1 192 ? -4.808 -0.838 1.769 1.00 92.81 192 VAL A O 1
ATOM 1509 N N . ASP A 1 193 ? -4.284 -2.740 0.716 1.00 91.50 193 ASP A N 1
ATOM 1510 C CA . ASP A 1 193 ? -3.752 -2.108 -0.500 1.00 91.50 193 ASP A CA 1
ATOM 1511 C C . ASP A 1 193 ? -2.377 -1.424 -0.321 1.00 91.50 193 ASP A C 1
ATOM 1513 O O . ASP A 1 193 ? -2.226 -0.210 -0.382 1.00 91.50 193 ASP A O 1
ATOM 1517 N N . PHE A 1 194 ? -1.342 -2.249 -0.144 1.00 96.19 194 PHE A N 1
ATOM 1518 C CA . PHE A 1 194 ? 0.049 -1.833 0.078 1.00 96.19 194 PHE A CA 1
ATOM 1519 C C . PHE A 1 194 ? 0.855 -1.601 -1.214 1.00 96.19 194 PHE A C 1
ATOM 1521 O O . PHE A 1 194 ? 2.079 -1.693 -1.203 1.00 96.19 194 PHE A O 1
ATOM 1528 N N . GLU A 1 195 ? 0.224 -1.332 -2.360 1.00 92.12 195 GLU A N 1
ATOM 1529 C CA . GLU A 1 195 ? 0.960 -1.188 -3.634 1.00 92.12 195 GLU A CA 1
ATOM 1530 C C . GLU A 1 195 ? 1.979 -0.045 -3.624 1.00 92.12 195 GLU A C 1
ATOM 1532 O O . GLU A 1 195 ? 3.034 -0.129 -4.259 1.00 92.12 195 GLU A O 1
ATOM 1537 N N . TRP A 1 196 ? 1.651 1.040 -2.925 1.00 94.38 196 TRP A N 1
ATOM 1538 C CA . TRP A 1 196 ? 2.480 2.244 -2.853 1.00 94.38 196 TRP A CA 1
ATOM 1539 C C . TRP A 1 196 ? 3.346 2.283 -1.596 1.00 94.38 196 TRP A C 1
ATOM 1541 O O . TRP A 1 196 ? 4.152 3.199 -1.440 1.00 94.38 196 TRP A O 1
ATOM 1551 N N . CYS A 1 197 ? 3.225 1.260 -0.751 1.00 97.31 197 CYS A N 1
ATOM 1552 C CA . CYS A 1 197 ? 3.990 1.151 0.471 1.00 97.31 197 CYS A CA 1
ATOM 1553 C C . CYS A 1 197 ? 5.442 0.754 0.178 1.00 97.31 197 CYS A C 1
ATOM 1555 O O . CYS A 1 197 ? 5.711 -0.047 -0.721 1.00 97.31 197 CYS A O 1
ATOM 1557 N N . GLY A 1 198 ? 6.376 1.324 0.934 1.00 97.06 198 GLY A N 1
ATOM 1558 C CA . GLY A 1 198 ? 7.800 0.996 0.874 1.00 97.06 198 GLY A CA 1
ATOM 1559 C C . GLY A 1 198 ? 8.677 2.120 1.430 1.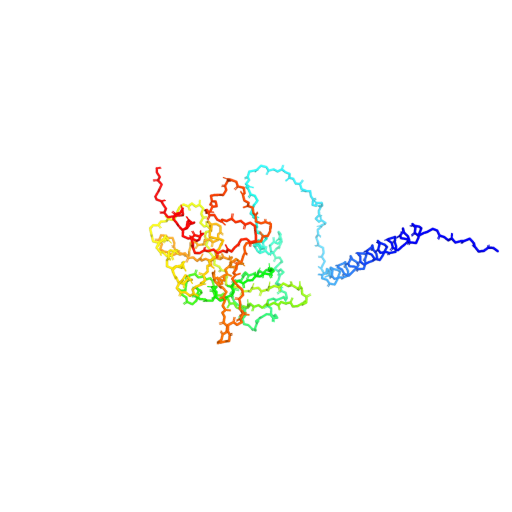00 97.06 198 GLY A C 1
ATOM 1560 O O . GLY A 1 198 ? 8.149 3.010 2.102 1.00 97.06 198 GLY A O 1
ATOM 1561 N N . PRO A 1 199 ? 9.997 2.095 1.182 1.00 97.44 199 PRO A N 1
ATOM 1562 C CA . PRO A 1 199 ? 10.932 3.046 1.776 1.00 97.44 199 PRO A CA 1
ATOM 1563 C C . PRO A 1 199 ? 10.664 4.497 1.363 1.00 97.44 199 PRO A C 1
ATOM 1565 O O . PRO A 1 199 ? 10.487 4.789 0.180 1.00 97.44 199 PRO A O 1
ATOM 1568 N N . CYS A 1 200 ? 10.678 5.429 2.318 1.00 95.75 200 CYS A N 1
ATOM 1569 C CA . CYS A 1 200 ? 10.595 6.869 2.026 1.00 95.75 200 CYS A CA 1
ATOM 1570 C C . CYS A 1 200 ? 11.927 7.465 1.542 1.00 95.75 200 CYS A C 1
ATOM 1572 O O . CYS A 1 200 ? 11.968 8.541 0.944 1.00 95.75 200 CYS A O 1
ATOM 1574 N N . GLU A 1 201 ? 13.024 6.754 1.783 1.00 95.69 201 GLU A N 1
ATOM 1575 C CA . GLU A 1 201 ? 14.383 7.120 1.399 1.00 95.69 201 GLU A CA 1
ATOM 1576 C C . GLU A 1 201 ? 15.064 5.934 0.716 1.00 95.69 201 GLU A C 1
ATOM 1578 O O . GLU A 1 201 ? 14.625 4.794 0.859 1.00 95.69 201 GLU A O 1
ATOM 1583 N N . ASP A 1 202 ? 16.112 6.209 -0.063 1.00 96.12 202 ASP A N 1
ATOM 1584 C CA . ASP A 1 202 ? 16.874 5.140 -0.705 1.00 96.12 202 ASP A CA 1
ATOM 1585 C C . ASP A 1 202 ? 17.643 4.374 0.379 1.00 96.12 202 ASP A C 1
ATOM 1587 O O . ASP A 1 202 ? 18.365 4.967 1.183 1.00 96.12 202 ASP A O 1
ATOM 1591 N N . VAL A 1 203 ? 17.486 3.055 0.407 1.00 93.88 203 VAL A N 1
ATOM 1592 C CA . VAL A 1 203 ? 18.184 2.171 1.338 1.00 93.88 203 VAL A CA 1
ATOM 1593 C C . VAL A 1 203 ? 19.553 1.866 0.752 1.00 93.88 203 VAL A C 1
ATOM 1595 O O . VAL A 1 203 ? 19.648 1.343 -0.359 1.00 93.88 203 VAL A O 1
ATOM 1598 N N . LEU A 1 204 ? 20.613 2.196 1.488 1.00 95.31 204 LEU A N 1
ATOM 1599 C CA . LEU A 1 204 ? 21.997 2.021 1.046 1.00 95.31 204 LEU A CA 1
ATOM 1600 C C . LEU A 1 204 ? 22.660 0.812 1.725 1.00 95.31 204 LEU A C 1
ATOM 1602 O O . LEU A 1 204 ? 22.367 0.511 2.883 1.00 95.31 204 LEU A O 1
ATOM 1606 N N . ASP A 1 205 ? 23.575 0.140 1.023 1.00 94.56 205 ASP A N 1
ATOM 1607 C CA . ASP A 1 205 ? 24.497 -0.832 1.619 1.00 94.56 205 ASP A CA 1
ATOM 1608 C C . ASP A 1 205 ? 25.628 -0.139 2.404 1.00 94.56 205 ASP A C 1
ATOM 1610 O O . ASP A 1 205 ? 25.730 1.089 2.471 1.00 94.56 205 ASP A O 1
ATOM 1614 N N . SER A 1 206 ? 26.514 -0.935 3.010 1.00 93.44 206 SER A N 1
ATOM 1615 C CA . SER A 1 206 ? 27.658 -0.412 3.765 1.00 93.44 206 SER A CA 1
ATOM 1616 C C . SER A 1 206 ? 28.709 0.284 2.893 1.00 93.44 206 SER A C 1
ATOM 1618 O O . SER A 1 206 ? 29.592 0.956 3.425 1.00 93.44 206 SER A O 1
ATOM 1620 N N . GLN A 1 207 ? 28.618 0.149 1.570 1.00 93.50 207 GLN A N 1
ATOM 1621 C CA . GLN A 1 207 ? 29.476 0.783 0.576 1.00 93.50 207 GLN A CA 1
ATOM 1622 C C . GLN A 1 207 ? 28.825 2.031 -0.054 1.00 93.50 207 GLN A C 1
ATOM 1624 O O . GLN A 1 207 ? 29.476 2.716 -0.844 1.00 93.50 207 GLN A O 1
ATOM 1629 N N . GLY A 1 208 ? 27.580 2.358 0.311 1.00 92.75 208 GLY A N 1
ATOM 1630 C CA . GLY A 1 208 ? 26.827 3.497 -0.212 1.00 92.75 208 GLY A CA 1
ATOM 1631 C C . GLY A 1 208 ? 26.081 3.234 -1.526 1.00 92.75 208 GLY A C 1
ATOM 1632 O O . GLY A 1 208 ? 25.587 4.189 -2.126 1.00 92.75 208 GLY A O 1
ATOM 1633 N N . ASN A 1 209 ? 25.977 1.985 -1.992 1.00 94.69 209 ASN A N 1
ATOM 1634 C CA . ASN A 1 209 ? 25.158 1.642 -3.157 1.00 94.69 209 ASN A CA 1
ATOM 1635 C C . ASN A 1 209 ? 23.695 1.466 -2.753 1.00 94.69 209 ASN A C 1
ATOM 1637 O O . ASN A 1 209 ? 23.398 0.978 -1.667 1.00 94.69 209 ASN A O 1
ATOM 1641 N N . VAL A 1 210 ? 22.775 1.811 -3.653 1.00 94.19 210 VAL A N 1
ATOM 1642 C CA . VAL A 1 210 ? 21.339 1.641 -3.408 1.00 94.19 210 VAL A CA 1
ATOM 1643 C C . VAL A 1 210 ? 20.970 0.157 -3.468 1.00 94.19 210 VAL A C 1
ATOM 1645 O O . VAL A 1 210 ? 21.061 -0.464 -4.525 1.00 94.19 210 VAL A O 1
ATOM 1648 N N . LEU A 1 211 ? 20.533 -0.388 -2.335 1.00 93.44 211 LEU A N 1
ATOM 1649 C CA . LEU A 1 211 ? 19.929 -1.716 -2.217 1.00 93.44 211 LEU A CA 1
ATOM 1650 C C . LEU A 1 211 ? 18.455 -1.690 -2.613 1.00 93.44 211 LEU A C 1
ATOM 1652 O O . LEU A 1 211 ? 17.982 -2.578 -3.317 1.00 93.44 211 LEU A O 1
ATOM 1656 N N . GLU A 1 212 ? 17.739 -0.659 -2.172 1.00 92.44 212 GLU A N 1
ATOM 1657 C CA . GLU A 1 212 ? 16.324 -0.472 -2.464 1.00 92.44 212 GLU A CA 1
ATOM 1658 C C . GLU A 1 212 ? 16.050 1.012 -2.696 1.00 92.44 212 GLU A C 1
ATOM 1660 O O . GLU A 1 212 ? 16.437 1.867 -1.900 1.00 92.44 212 GLU A O 1
ATOM 1665 N N . TYR A 1 213 ? 15.401 1.336 -3.810 1.00 94.31 213 TYR A N 1
ATOM 1666 C CA . TYR A 1 213 ? 15.022 2.712 -4.105 1.00 94.31 213 TYR A CA 1
ATOM 1667 C C . TYR A 1 213 ? 13.799 3.120 -3.291 1.00 94.31 213 TYR A C 1
ATOM 1669 O O . TYR A 1 213 ? 12.872 2.329 -3.105 1.00 94.31 213 TYR A O 1
ATOM 1677 N N . ARG A 1 214 ? 13.748 4.397 -2.902 1.00 95.88 214 ARG A N 1
ATOM 1678 C CA . ARG A 1 214 ? 12.542 4.976 -2.315 1.00 95.88 214 ARG A CA 1
ATOM 1679 C C . ARG A 1 214 ? 11.342 4.818 -3.243 1.00 95.88 214 ARG A C 1
ATOM 1681 O O . ARG A 1 214 ? 11.455 4.915 -4.472 1.00 95.88 214 ARG A O 1
ATOM 1688 N N . VAL A 1 215 ? 10.166 4.665 -2.656 1.00 95.56 215 VAL A N 1
ATOM 1689 C CA . VAL A 1 215 ? 8.932 4.516 -3.419 1.00 95.56 215 VAL A CA 1
ATOM 1690 C C . VAL A 1 215 ? 8.500 5.819 -4.088 1.00 95.56 215 VAL A C 1
ATOM 1692 O O . VAL A 1 215 ? 8.660 6.920 -3.558 1.00 95.56 215 VAL A O 1
ATOM 1695 N N . ARG A 1 216 ? 7.926 5.683 -5.287 1.00 94.19 216 ARG A N 1
ATOM 1696 C CA . ARG A 1 216 ? 7.411 6.793 -6.099 1.00 94.19 216 ARG A CA 1
ATOM 1697 C C . ARG A 1 216 ? 5.976 6.548 -6.538 1.00 94.19 216 ARG A C 1
ATOM 1699 O O . ARG A 1 216 ? 5.576 5.391 -6.711 1.00 94.19 216 ARG A O 1
ATOM 1706 N N . TYR A 1 217 ? 5.228 7.629 -6.736 1.00 90.94 217 TYR A N 1
ATOM 1707 C CA . TYR A 1 217 ? 3.908 7.572 -7.358 1.00 90.94 217 TYR A CA 1
ATOM 1708 C C . TYR A 1 217 ? 4.018 7.234 -8.846 1.00 90.94 217 TYR A C 1
ATOM 1710 O O . TYR A 1 217 ? 4.930 7.722 -9.510 1.00 90.94 217 TYR A O 1
ATOM 1718 N N . PRO A 1 218 ? 3.070 6.469 -9.408 1.00 85.88 218 PRO A N 1
ATOM 1719 C CA . PRO A 1 218 ? 3.087 6.153 -10.829 1.00 85.88 218 PRO A CA 1
ATOM 1720 C C . PRO A 1 218 ? 2.800 7.390 -11.689 1.00 85.88 218 PRO A C 1
ATOM 1722 O O . PRO A 1 218 ? 2.065 8.295 -11.289 1.00 85.88 218 PRO A O 1
ATOM 1725 N N . THR A 1 219 ? 3.274 7.383 -12.934 1.00 81.75 219 THR A N 1
ATOM 1726 C CA . THR A 1 219 ? 2.979 8.421 -13.938 1.00 81.75 219 THR A CA 1
ATOM 1727 C C . THR A 1 219 ? 1.469 8.614 -14.139 1.00 81.75 219 THR A C 1
ATOM 1729 O O . THR A 1 219 ? 0.996 9.711 -14.440 1.00 81.75 219 THR A O 1
ATOM 1732 N N . SER A 1 220 ? 0.687 7.553 -13.944 1.00 75.44 220 SER A N 1
ATOM 1733 C CA . SER A 1 220 ? -0.768 7.550 -14.080 1.00 75.44 220 SER A CA 1
ATOM 1734 C C . SER A 1 220 ? -1.524 8.043 -12.842 1.00 75.44 220 SER A C 1
ATOM 1736 O O . SER A 1 220 ? -2.750 7.921 -12.819 1.00 75.44 220 SER A O 1
ATOM 1738 N N . ILE A 1 221 ? -0.849 8.569 -11.808 1.00 80.31 221 ILE A N 1
ATOM 1739 C CA . ILE A 1 221 ? -1.543 9.077 -10.619 1.00 80.31 221 ILE A CA 1
ATOM 1740 C C . ILE A 1 221 ? -2.545 10.178 -11.000 1.00 80.31 221 ILE A C 1
ATOM 1742 O O . ILE A 1 221 ? -2.269 11.082 -11.799 1.00 80.31 221 ILE A O 1
ATOM 1746 N N . SER A 1 222 ? -3.745 10.061 -10.433 1.00 75.94 222 SER A N 1
ATOM 1747 C CA . SER A 1 222 ? -4.821 11.035 -10.588 1.00 75.94 222 SER A CA 1
ATOM 1748 C C . SER A 1 222 ? -4.517 12.221 -9.678 1.00 75.94 222 SER A C 1
ATOM 1750 O O . SER A 1 222 ? -4.583 12.080 -8.464 1.00 75.94 222 SER A O 1
ATOM 1752 N N . LEU A 1 223 ? -4.199 13.374 -10.264 1.00 70.94 223 LEU A N 1
ATOM 1753 C CA . LEU A 1 223 ? -3.967 14.632 -9.537 1.00 70.94 223 LEU A CA 1
ATOM 1754 C C . LEU A 1 223 ? -5.217 15.533 -9.529 1.00 70.94 223 LEU A C 1
ATOM 1756 O O . LEU A 1 223 ? -5.110 16.741 -9.335 1.00 70.94 223 LEU A O 1
ATOM 1760 N N . ASP A 1 224 ? -6.394 14.975 -9.828 1.00 57.78 224 ASP A N 1
ATOM 1761 C CA . ASP A 1 224 ? -7.625 15.760 -9.930 1.00 57.78 224 ASP A CA 1
ATOM 1762 C C . ASP A 1 224 ? -7.983 16.394 -8.583 1.00 57.78 224 ASP A C 1
ATOM 1764 O O . ASP A 1 224 ? -8.038 15.718 -7.556 1.00 57.78 224 ASP A O 1
ATOM 1768 N N . ALA A 1 225 ? -8.332 17.682 -8.631 1.00 46.03 225 ALA A N 1
ATOM 1769 C CA . ALA A 1 225 ? -8.633 18.564 -7.499 1.00 46.03 225 ALA A CA 1
ATOM 1770 C C . ALA A 1 225 ? -9.794 18.116 -6.577 1.00 46.03 225 ALA A C 1
ATOM 1772 O O . ALA A 1 225 ? -10.109 18.803 -5.608 1.00 46.03 225 ALA A O 1
ATOM 1773 N N . GLY A 1 226 ? -10.458 16.995 -6.881 1.00 49.94 226 GLY A N 1
ATOM 1774 C CA . GLY A 1 226 ? -11.500 16.391 -6.044 1.00 49.94 226 GLY A CA 1
ATOM 1775 C C . GLY A 1 226 ? -10.966 15.451 -4.958 1.00 49.94 226 GLY A C 1
ATOM 1776 O O . GLY A 1 226 ? -11.693 15.145 -4.017 1.00 49.94 226 GLY A O 1
ATOM 1777 N N . ILE A 1 227 ? -9.711 15.007 -5.067 1.00 56.22 227 ILE A N 1
ATOM 1778 C CA . ILE A 1 227 ? -8.995 14.317 -3.993 1.00 56.22 227 ILE A CA 1
ATOM 1779 C C . ILE A 1 227 ? -8.065 15.367 -3.402 1.00 56.22 227 ILE A C 1
ATOM 1781 O O . ILE A 1 227 ? -7.243 15.932 -4.115 1.00 56.22 227 ILE A O 1
ATOM 1785 N N . THR A 1 228 ? -8.212 15.674 -2.116 1.00 59.66 228 THR A N 1
ATOM 1786 C CA . THR A 1 228 ? -7.257 16.511 -1.386 1.00 59.66 228 THR A CA 1
ATOM 1787 C C . THR A 1 228 ? -5.909 15.787 -1.368 1.00 59.66 228 THR A C 1
ATOM 1789 O O . THR A 1 228 ? -5.631 14.972 -0.489 1.00 59.66 228 THR A O 1
ATOM 1792 N N . SER A 1 229 ? -5.106 15.994 -2.408 1.00 64.31 229 SER A N 1
ATOM 1793 C CA . SER A 1 229 ? -3.729 15.523 -2.476 1.00 64.31 229 SER A CA 1
ATOM 1794 C C . SER A 1 229 ? -2.878 16.415 -1.584 1.00 64.31 229 SER A C 1
ATOM 1796 O O . SER A 1 229 ? -3.036 17.634 -1.596 1.00 64.31 229 SER A O 1
ATOM 1798 N N . ALA A 1 230 ? -2.000 15.799 -0.796 1.00 75.56 230 ALA A N 1
ATOM 1799 C CA . ALA A 1 230 ? -1.024 16.528 -0.003 1.00 75.56 230 ALA A CA 1
ATOM 1800 C C . ALA A 1 230 ? -0.112 17.371 -0.911 1.00 75.56 230 ALA A C 1
ATOM 1802 O O . ALA A 1 230 ? 0.148 16.999 -2.062 1.00 75.56 230 ALA A O 1
ATOM 1803 N N . ASP A 1 231 ? 0.406 18.478 -0.384 1.00 78.62 231 ASP A N 1
ATOM 1804 C CA . ASP A 1 231 ? 1.421 19.265 -1.080 1.00 78.62 231 ASP A CA 1
ATOM 1805 C C . ASP A 1 231 ? 2.633 18.381 -1.418 1.00 78.62 231 ASP A C 1
ATOM 1807 O O . ASP A 1 231 ? 3.084 17.580 -0.601 1.00 78.62 231 ASP A O 1
ATOM 1811 N N . GLY A 1 232 ? 3.155 18.509 -2.641 1.00 79.12 232 GLY A N 1
ATOM 1812 C CA . GLY A 1 232 ? 4.298 17.719 -3.119 1.00 79.12 232 GLY A CA 1
ATOM 1813 C C . GLY A 1 232 ? 3.941 16.417 -3.849 1.00 79.12 232 GLY A C 1
ATOM 1814 O O . GLY A 1 232 ? 4.809 15.843 -4.515 1.00 79.12 232 GLY A O 1
ATOM 1815 N N . VAL A 1 233 ? 2.672 15.988 -3.838 1.00 84.06 233 VAL A N 1
ATOM 1816 C CA . VAL A 1 233 ? 2.217 14.832 -4.629 1.00 84.06 233 VAL A CA 1
ATOM 1817 C C . VAL A 1 233 ? 2.307 15.150 -6.123 1.00 84.06 233 VAL A C 1
ATOM 1819 O O . VAL A 1 233 ? 1.586 15.991 -6.659 1.00 84.06 233 VAL A O 1
ATOM 1822 N N . THR A 1 234 ? 3.201 14.451 -6.816 1.00 85.38 234 THR A N 1
ATOM 1823 C CA . THR A 1 234 ? 3.463 14.623 -8.249 1.00 85.38 234 THR A CA 1
ATOM 1824 C C . THR A 1 234 ? 3.656 13.269 -8.929 1.00 85.38 234 THR A C 1
ATOM 1826 O O . THR A 1 234 ? 3.981 12.270 -8.287 1.00 85.38 234 THR A O 1
ATOM 1829 N N . ARG A 1 235 ? 3.448 13.221 -10.250 1.00 85.81 235 ARG A N 1
ATOM 1830 C CA . ARG A 1 235 ? 3.744 12.034 -11.072 1.00 85.81 235 ARG A CA 1
ATOM 1831 C C . ARG A 1 235 ? 5.228 11.692 -10.969 1.00 85.81 235 ARG A C 1
ATOM 1833 O O . ARG A 1 235 ? 6.047 12.591 -11.128 1.00 85.81 235 ARG A O 1
ATOM 1840 N N . GLU A 1 236 ? 5.559 10.424 -10.712 1.00 88.12 236 GLU A N 1
ATOM 1841 C CA . GLU A 1 236 ? 6.939 9.948 -10.473 1.00 88.12 236 GLU A CA 1
ATOM 1842 C C . GLU A 1 236 ? 7.639 10.604 -9.260 1.00 88.12 236 GLU A C 1
ATOM 1844 O O . GLU A 1 236 ? 8.827 10.376 -8.990 1.00 88.12 236 GLU A O 1
ATOM 1849 N N . GLY A 1 237 ? 6.896 11.401 -8.486 1.00 90.12 237 GLY A N 1
ATOM 1850 C CA . GLY A 1 237 ? 7.360 12.014 -7.253 1.00 90.12 237 GLY A CA 1
ATOM 1851 C C . GLY A 1 237 ? 7.598 10.963 -6.177 1.00 90.12 237 GLY A C 1
ATOM 1852 O O . GLY A 1 237 ? 6.902 9.946 -6.125 1.00 90.12 237 GLY A O 1
ATOM 1853 N N . ALA A 1 238 ? 8.590 11.210 -5.321 1.00 93.94 238 ALA A N 1
ATOM 1854 C CA . ALA A 1 238 ? 8.828 10.378 -4.148 1.00 93.94 238 ALA A CA 1
ATOM 1855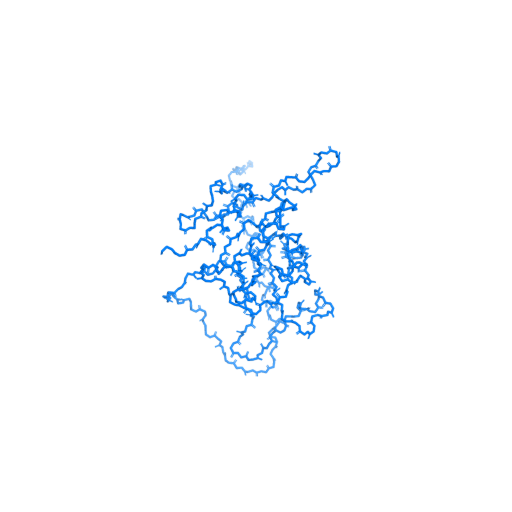 C C . ALA A 1 238 ? 7.614 10.430 -3.216 1.00 93.94 238 ALA A C 1
ATOM 1857 O O . ALA A 1 238 ? 6.999 11.483 -3.042 1.00 93.94 238 ALA A O 1
ATOM 1858 N N . ILE A 1 239 ? 7.266 9.291 -2.630 1.00 94.94 239 ILE A N 1
ATOM 1859 C CA . ILE A 1 239 ? 6.222 9.222 -1.615 1.00 94.94 239 ILE A CA 1
ATOM 1860 C C . ILE A 1 239 ? 6.883 9.506 -0.267 1.00 94.94 239 ILE A C 1
ATOM 1862 O O . ILE A 1 239 ? 7.796 8.793 0.143 1.00 94.94 239 ILE A O 1
ATOM 1866 N N . MET A 1 240 ? 6.427 10.564 0.399 1.00 94.94 240 MET A N 1
ATOM 1867 C CA . MET A 1 240 ? 7.015 11.069 1.636 1.00 94.94 240 MET A CA 1
ATOM 1868 C C . MET A 1 240 ? 6.066 10.851 2.819 1.00 94.94 240 MET A C 1
ATOM 1870 O O . MET A 1 240 ? 4.854 10.709 2.631 1.00 94.94 240 MET A O 1
ATOM 1874 N N . LYS A 1 241 ? 6.607 10.856 4.042 1.00 96.56 241 LYS A N 1
ATOM 1875 C CA . LYS A 1 241 ? 5.835 10.664 5.286 1.00 96.56 241 LYS A CA 1
ATOM 1876 C C . LYS A 1 241 ? 4.743 11.721 5.446 1.00 96.56 241 LYS A C 1
ATOM 1878 O O . LYS A 1 241 ? 3.648 11.425 5.916 1.00 96.56 241 LYS A O 1
ATOM 1883 N N . GLU A 1 242 ? 5.003 12.933 4.973 1.00 95.12 242 GLU A N 1
ATOM 1884 C CA . GLU A 1 242 ? 4.081 14.066 4.992 1.00 95.12 242 GLU A CA 1
ATOM 1885 C C . GLU A 1 242 ? 2.798 13.779 4.201 1.00 95.12 242 GLU A C 1
ATOM 1887 O O . GLU A 1 242 ? 1.731 14.270 4.572 1.00 95.12 242 GLU A O 1
ATOM 1892 N N . HIS A 1 243 ? 2.866 12.946 3.155 1.00 93.81 243 HIS A N 1
ATOM 1893 C CA . HIS A 1 243 ? 1.681 12.544 2.397 1.00 93.81 243 HIS A CA 1
ATOM 1894 C C . HIS A 1 243 ? 0.738 11.680 3.246 1.00 93.81 243 HIS A C 1
ATOM 1896 O O . HIS A 1 243 ? -0.475 11.908 3.238 1.00 93.81 243 HIS A O 1
ATOM 1902 N N . ASP A 1 244 ? 1.288 10.737 4.017 1.00 95.25 244 ASP A N 1
ATOM 1903 C CA . ASP A 1 244 ? 0.507 9.916 4.946 1.00 95.25 244 ASP A CA 1
ATOM 1904 C C . ASP A 1 244 ? -0.058 10.776 6.082 1.00 95.25 244 ASP A C 1
ATOM 1906 O O . ASP A 1 244 ? -1.245 10.684 6.383 1.00 95.25 244 ASP A O 1
ATOM 1910 N N . ILE A 1 245 ? 0.758 11.661 6.670 1.00 94.56 245 ILE A N 1
ATOM 1911 C CA . ILE A 1 245 ? 0.351 12.551 7.774 1.00 94.56 245 ILE A CA 1
ATOM 1912 C C . ILE A 1 245 ? -0.805 13.458 7.347 1.00 94.56 245 ILE A C 1
ATOM 1914 O O . ILE A 1 245 ? -1.784 13.615 8.079 1.00 94.56 245 ILE A O 1
ATOM 1918 N N . PHE A 1 246 ? -0.7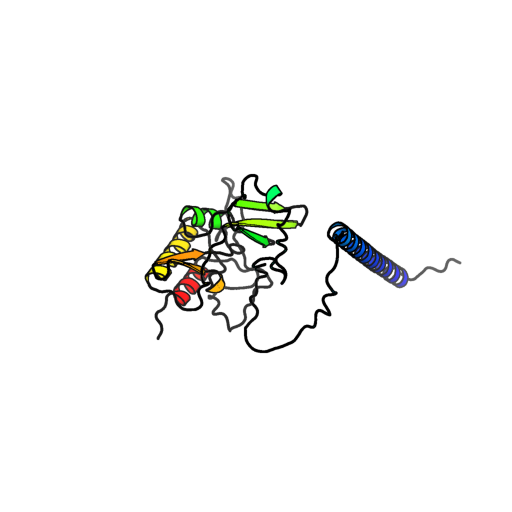27 14.033 6.146 1.00 92.81 246 PHE A N 1
ATOM 1919 C CA . PHE A 1 246 ? -1.789 14.873 5.604 1.00 92.81 246 PHE A CA 1
ATOM 1920 C C . PHE A 1 246 ? -3.114 14.105 5.488 1.00 92.81 246 PHE A C 1
ATOM 1922 O O . PHE A 1 246 ? -4.167 14.599 5.903 1.00 92.81 246 PHE A O 1
ATOM 1929 N N . ARG A 1 247 ? -3.074 12.878 4.953 1.00 90.75 247 ARG A N 1
ATOM 1930 C CA . ARG A 1 247 ? -4.269 12.035 4.793 1.00 90.75 247 ARG A CA 1
ATOM 1931 C C . ARG A 1 247 ? -4.794 11.526 6.136 1.00 90.75 247 ARG A C 1
ATOM 1933 O O . ARG A 1 247 ? -6.006 11.537 6.341 1.00 90.75 247 ARG A O 1
ATOM 1940 N N . LEU A 1 248 ? -3.911 11.180 7.071 1.00 92.31 248 LEU A N 1
ATOM 1941 C CA . LEU A 1 248 ? -4.263 10.814 8.443 1.00 92.31 248 LEU A CA 1
ATOM 1942 C C . LEU A 1 248 ? -5.025 11.951 9.129 1.00 92.31 248 LEU A C 1
ATOM 1944 O O . LEU A 1 248 ? -6.099 11.729 9.689 1.00 92.31 248 LEU A O 1
ATOM 1948 N N . HIS A 1 249 ? -4.513 13.180 9.038 1.00 90.81 249 HIS A N 1
ATOM 1949 C CA . HIS A 1 249 ? -5.183 14.355 9.585 1.00 90.81 249 HIS A CA 1
ATOM 1950 C C . HIS A 1 249 ? -6.564 14.563 8.947 1.00 90.81 249 HIS A C 1
ATOM 1952 O O . HIS A 1 249 ? -7.556 14.756 9.647 1.00 90.81 249 HIS A O 1
ATOM 1958 N N . TYR A 1 250 ? -6.661 14.446 7.620 1.00 87.56 250 TYR A N 1
ATOM 1959 C CA . TYR A 1 250 ? -7.930 14.582 6.904 1.00 87.56 250 TYR A CA 1
ATOM 1960 C C . TYR A 1 250 ? -8.998 13.583 7.388 1.00 87.56 250 TYR A C 1
ATOM 1962 O O . TYR A 1 250 ? -10.158 13.959 7.568 1.00 87.56 250 TYR A O 1
ATOM 1970 N N . MET A 1 251 ? -8.600 12.334 7.649 1.00 87.06 251 MET A N 1
ATOM 1971 C CA . MET A 1 251 ? -9.496 11.251 8.075 1.00 87.06 251 MET A CA 1
ATOM 1972 C C . MET A 1 251 ? -9.891 11.307 9.562 1.00 87.06 251 MET A C 1
ATOM 1974 O O . MET A 1 251 ? -10.897 10.705 9.941 1.00 87.06 251 MET A O 1
ATOM 1978 N N . THR A 1 252 ? -9.133 12.031 10.393 1.00 85.75 252 THR A N 1
ATOM 1979 C CA . THR A 1 252 ? -9.322 12.099 11.858 1.00 85.75 252 THR A CA 1
ATOM 1980 C C . THR A 1 252 ? -9.895 13.428 12.356 1.00 85.75 252 THR A C 1
ATOM 1982 O O . THR A 1 252 ? -10.320 13.526 13.505 1.00 85.75 252 THR A O 1
ATOM 1985 N N . LEU A 1 253 ? -9.961 14.463 11.511 1.00 78.31 253 LEU A N 1
ATOM 1986 C CA . LEU A 1 253 ? -10.550 15.752 11.881 1.00 78.31 253 LEU A CA 1
ATOM 1987 C C . LEU A 1 253 ? -12.023 15.602 12.305 1.00 78.31 253 LEU A C 1
ATOM 1989 O O . LEU A 1 253 ? -12.791 15.021 11.544 1.00 78.31 253 LEU A O 1
ATOM 1993 N N . PRO A 1 254 ? -12.495 16.214 13.406 1.00 60.00 254 PRO A N 1
ATOM 1994 C CA . PRO A 1 254 ? -13.912 16.183 13.775 1.00 60.00 254 PRO A CA 1
ATOM 1995 C C . PRO A 1 254 ? -14.808 16.816 12.693 1.00 60.00 254 PRO A C 1
ATOM 1997 O O . PRO A 1 254 ? -14.367 17.632 11.875 1.00 60.00 254 PRO A O 1
ATOM 2000 N N . ILE A 1 255 ? -16.068 16.384 12.606 1.00 55.28 255 ILE A N 1
ATOM 2001 C CA . ILE A 1 255 ? -17.064 16.991 11.706 1.00 55.28 255 ILE A CA 1
ATOM 2002 C C . ILE A 1 255 ? -17.309 18.428 12.199 1.00 55.28 255 ILE A C 1
ATOM 2004 O O . ILE A 1 255 ? -17.566 18.619 13.385 1.00 55.28 255 ILE A O 1
ATOM 2008 N N . ARG A 1 256 ? -17.147 19.423 11.315 1.00 42.16 256 ARG A N 1
ATOM 2009 C CA . ARG A 1 256 ? -17.524 20.816 11.602 1.00 42.16 256 ARG A CA 1
ATOM 2010 C C . ARG A 1 256 ? -19.035 20.973 11.581 1.00 42.16 256 ARG A C 1
ATOM 2012 O O . ARG A 1 256 ? -19.653 20.333 10.701 1.00 42.16 256 ARG A O 1
#

pLDDT: mean 74.15, std 23.08, range [26.47, 98.31]

Sequence (256 aa):
MTTGRSDLEIVIREVAKLLRTFDNSLQDLRAHYVALKSKLSAPNPTIPSPSRLTWAPGQGRLPQRTPSTRSFTTKERDQYQLSYKSRLTNDITKTNVVVKFTHRYGETGHCLLAEAGLAPPIHYCAFEESIGLWVIVMEYVPDQVCNGKLTEGEGTSLSRAIDFLHLKNLVFGDLRESNVIVSQPGESICLVDFEWCGPCEDVLDSQGNVLEYRVRYPTSISLDAGITSADGVTREGAIMKEHDIFRLHYMTLPIR

Radius of gyration: 24.2 Å; chains: 1; bounding box: 59×53×85 Å

Secondary structure (DSSP, 8-state):
---PPPHHHHHHHHHHHHHHHHHHHHHHHHHHHHHHHHHH---S--------------S-----SS--------SSS-----TTHHHH-S--SS--EEEEEES---HHHHHHHHHTTSSPPEEEEEEETTTTEEEEEEE---SPBP-SPPPHHHHHHHHHHHHHHHHTTEE-----GGGEEEEETTTEEEE---TT-EESS-EE-TTS-EEEPPPB--TT----TTS-PPTT--TTPBP-HHHHHHHHHHHHSPP-

InterPro domains:
  IPR011009 Protein kinase-like domain superfamily [SSF56112] (112-199)

Organism: NCBI:txid2823264